Protein AF-A0A850MQM2-F1 (afdb_monomer)

Nearest PDB structures (foldseek):
  8tnm-assembly1_A  TM=3.752E-01  e=5.924E-01  synthetic construct
  3klx-assembly1_A  TM=2.506E-01  e=3.576E+00  Arabidopsis thaliana
  7zrd-assembly1_B  TM=1.793E-01  e=6.272E+00  Escherichia coli

Mean predicted aligned error: 17.22 Å

Radius of gyration: 30.32 Å; Cα contacts (8 Å, |Δi|>4): 436; chains: 1; bounding box: 67×34×82 Å

Solvent-accessible surface area (backbone atoms only — not comparable to full-atom values): 18200 Å² total; per-residue (Å²): 135,92,61,86,44,81,50,82,65,75,99,67,85,76,88,80,79,83,80,80,82,80,90,66,59,61,90,71,49,67,43,59,42,63,53,49,53,68,54,51,51,46,48,42,50,50,45,20,70,75,78,31,81,90,49,62,50,41,51,74,42,40,22,36,33,41,42,46,97,91,55,63,49,77,52,41,56,63,69,39,48,78,72,77,41,81,65,40,53,66,57,50,51,52,51,45,65,77,34,57,87,32,42,62,21,31,25,72,59,46,75,41,80,90,73,36,31,39,31,30,35,35,33,39,33,70,52,83,44,91,44,31,54,31,43,35,41,36,35,35,24,42,58,66,62,91,90,65,95,83,62,102,73,57,69,7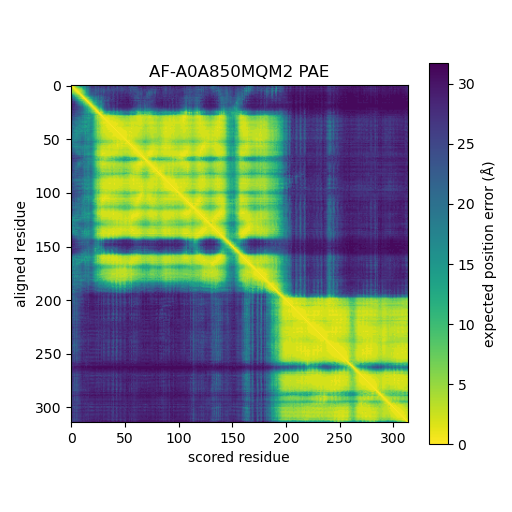1,52,58,84,39,69,37,52,33,50,25,54,78,49,95,44,72,67,54,53,51,50,32,56,75,67,72,45,64,61,65,59,55,50,50,49,58,63,53,57,75,66,44,50,58,41,48,48,27,62,75,30,67,66,51,32,47,53,51,49,50,69,76,30,75,77,46,48,74,68,54,45,51,51,50,50,49,44,30,59,77,59,68,54,55,45,68,56,47,52,50,35,48,52,52,53,29,49,54,50,51,60,45,42,78,75,42,86,86,70,81,73,88,51,73,36,46,55,50,19,36,49,52,53,49,35,52,73,74,70,47,66,68,91,71,63,74,72,81,85,91,64,56,66,71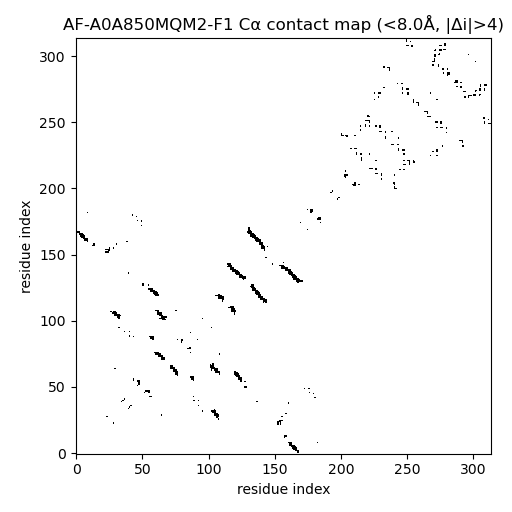,57,20,51,55,40,34,69,56,52,56,68,79,78,113

Secondary structure (DSSP, 8-state):
-----EE----------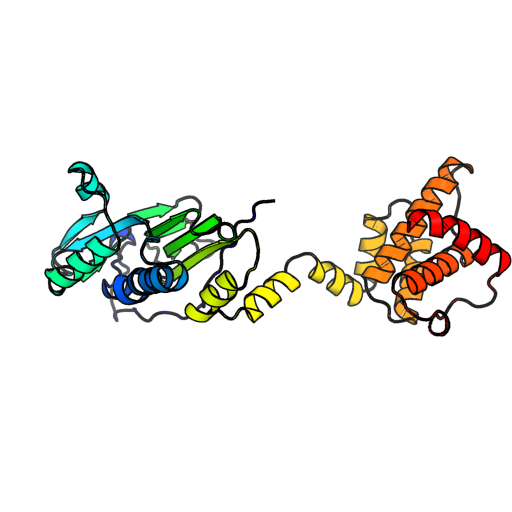-SSS----GGG-EEETHHIIIIIIHHHHHHHHHH-TT---EEEEEEEEEE-SSSEEEEEHHHHHTTTPPPBHHHHHHHHHHTTTTEEEEE--EEETTTTEEEEEEEEEEEEETTEEEEEEEEEEE---TT-SS-S-PPPEEEEEEEEEEESS--HHHHHHHHHTT--HHHHHHHHHHSSSHHHHHHHHH-HHHHHHHHHHH-TTS-HHHHHHHHHHHHHTT--HHHHHHHHHHHHHHHHHHHHHS-S-PPPPHHHHHHHHHHHHHHTT--GGG----SS--HHHHHHHHHHHGGGT-

Structure (mmCIF, N/CA/C/O backbone):
data_AF-A0A850MQM2-F1
#
_entry.id   AF-A0A850MQM2-F1
#
loop_
_atom_site.group_PDB
_atom_site.id
_atom_site.type_symbol
_atom_site.label_atom_id
_atom_site.label_alt_id
_atom_site.label_comp_id
_atom_site.label_asym_id
_atom_site.label_entity_id
_atom_site.label_seq_id
_atom_site.pdbx_PDB_ins_code
_atom_site.Cartn_x
_atom_site.Cartn_y
_atom_site.Cartn_z
_atom_site.occupancy
_atom_site.B_iso_or_equiv
_atom_site.auth_seq_id
_atom_site.auth_comp_id
_atom_site.auth_asym_id
_atom_site.auth_atom_id
_atom_site.pdbx_PDB_model_num
ATOM 1 N N . MET A 1 1 ? 10.735 11.080 -4.028 1.00 32.53 1 MET A N 1
ATOM 2 C CA . MET A 1 1 ? 9.296 11.064 -4.357 1.00 32.53 1 MET A CA 1
ATOM 3 C C . MET A 1 1 ? 8.612 10.258 -3.269 1.00 32.53 1 MET A C 1
ATOM 5 O O . MET A 1 1 ? 8.955 9.092 -3.114 1.00 32.53 1 MET A O 1
ATOM 9 N N . ASP A 1 2 ? 7.757 10.893 -2.470 1.00 26.62 2 ASP A N 1
ATOM 10 C CA . ASP A 1 2 ? 7.028 10.229 -1.385 1.00 26.62 2 ASP A CA 1
ATOM 11 C C . ASP A 1 2 ? 5.814 9.497 -1.964 1.00 26.62 2 ASP A C 1
ATOM 13 O O . ASP A 1 2 ? 4.970 10.108 -2.620 1.00 26.62 2 ASP A O 1
ATOM 17 N N . TYR A 1 3 ? 5.740 8.182 -1.757 1.00 29.61 3 TYR A N 1
ATOM 18 C CA . TYR A 1 3 ? 4.667 7.338 -2.282 1.00 29.61 3 TYR A CA 1
ATOM 19 C C . TYR A 1 3 ? 3.846 6.747 -1.131 1.00 29.61 3 TYR A C 1
ATOM 21 O O . TYR A 1 3 ? 4.390 6.078 -0.254 1.00 29.61 3 TYR A O 1
ATOM 29 N N . ASN A 1 4 ? 2.526 6.962 -1.162 1.00 27.36 4 ASN A N 1
ATOM 30 C CA . ASN A 1 4 ? 1.575 6.292 -0.272 1.00 27.36 4 ASN A CA 1
ATOM 31 C C . ASN A 1 4 ? 1.337 4.858 -0.767 1.00 27.36 4 ASN A C 1
ATOM 33 O O . ASN A 1 4 ? 0.890 4.663 -1.898 1.00 27.36 4 ASN A O 1
ATOM 37 N N . LEU A 1 5 ? 1.615 3.861 0.073 1.00 27.03 5 LEU A N 1
ATOM 38 C CA . LEU A 1 5 ? 1.408 2.443 -0.231 1.00 27.03 5 LEU A CA 1
ATOM 39 C C . LEU A 1 5 ? 0.229 1.932 0.617 1.00 27.03 5 LEU A C 1
ATOM 41 O O . LEU A 1 5 ? 0.367 1.650 1.806 1.00 27.03 5 LEU A O 1
ATOM 45 N N . GLU A 1 6 ? -0.960 1.841 0.013 1.00 31.45 6 GLU A N 1
ATOM 46 C CA . GLU A 1 6 ? -2.122 1.178 0.623 1.00 31.45 6 GLU A CA 1
ATOM 47 C C . GLU A 1 6 ? -2.016 -0.335 0.359 1.00 31.45 6 GLU A C 1
ATOM 49 O O . GLU A 1 6 ? -2.261 -0.812 -0.750 1.00 31.45 6 GLU A O 1
ATOM 54 N N . VAL A 1 7 ? -1.608 -1.103 1.373 1.00 28.94 7 VAL A N 1
ATOM 55 C CA . VAL A 1 7 ? -1.594 -2.571 1.319 1.00 28.94 7 VAL A CA 1
ATOM 56 C C . VAL A 1 7 ? -2.965 -3.076 1.773 1.00 28.94 7 VAL A C 1
ATOM 58 O O . VAL A 1 7 ? -3.359 -2.929 2.925 1.00 28.94 7 VAL A O 1
ATOM 61 N N . THR A 1 8 ? -3.723 -3.660 0.849 1.00 32.47 8 THR A N 1
ATOM 62 C CA . THR A 1 8 ? -4.990 -4.348 1.132 1.00 32.47 8 THR A CA 1
ATOM 63 C C . THR A 1 8 ? -4.712 -5.774 1.600 1.00 32.47 8 THR A C 1
ATOM 65 O O . THR A 1 8 ? -4.074 -6.546 0.880 1.00 32.47 8 THR A O 1
ATOM 68 N N . ALA A 1 9 ? -5.195 -6.136 2.791 1.00 31.75 9 ALA A N 1
ATOM 69 C CA . ALA A 1 9 ? -5.175 -7.512 3.275 1.00 31.75 9 ALA A CA 1
ATOM 70 C C . ALA A 1 9 ? -6.448 -8.258 2.830 1.00 31.75 9 ALA A C 1
ATOM 72 O O . ALA A 1 9 ? -7.553 -7.764 3.024 1.00 31.75 9 ALA A O 1
ATOM 73 N N . SER A 1 10 ? -6.234 -9.427 2.213 1.00 30.81 10 SER A N 1
ATOM 74 C CA . SER A 1 10 ? -7.115 -10.599 2.048 1.00 30.81 10 SER A CA 1
ATOM 75 C C . SER A 1 10 ? -8.644 -10.399 2.104 1.00 30.81 10 SER A C 1
ATOM 77 O O . SER A 1 10 ? -9.219 -10.183 3.168 1.00 30.81 10 SER A O 1
ATOM 79 N N . GLU A 1 11 ? -9.313 -10.665 0.975 1.00 31.97 11 GLU A N 1
ATOM 80 C CA . GLU A 1 11 ? -10.768 -10.858 0.821 1.00 31.97 11 GLU A CA 1
ATOM 81 C C . GLU A 1 11 ? -11.267 -12.153 1.502 1.00 31.97 11 GLU A C 1
ATOM 83 O O . GLU A 1 11 ? -11.824 -13.044 0.864 1.00 31.97 11 GLU A O 1
ATOM 88 N N . ALA A 1 12 ? -11.063 -12.293 2.811 1.00 30.67 12 ALA A N 1
ATOM 89 C CA . ALA A 1 12 ? -11.740 -13.330 3.580 1.00 30.67 12 ALA A CA 1
ATOM 90 C C . ALA A 1 12 ? -12.992 -12.713 4.226 1.00 30.67 12 ALA A C 1
ATOM 92 O O . ALA A 1 12 ? -12.852 -11.804 5.048 1.00 30.67 12 ALA A O 1
ATOM 93 N N . PRO A 1 13 ? -14.213 -13.160 3.879 1.00 31.45 13 PRO A N 1
ATOM 94 C CA . PRO A 1 13 ? -15.409 -12.722 4.579 1.00 31.45 13 PRO A CA 1
ATOM 95 C C . PRO A 1 13 ? -15.320 -13.194 6.032 1.00 31.45 13 PRO A C 1
ATOM 97 O O . PRO A 1 13 ? -15.408 -14.389 6.323 1.00 31.45 13 PRO A O 1
ATOM 100 N N . VAL A 1 14 ? -15.143 -12.252 6.957 1.00 33.22 14 VAL A N 1
ATOM 101 C CA . VAL A 1 14 ? -15.356 -12.515 8.379 1.00 33.22 14 VAL A CA 1
ATOM 102 C C . VAL A 1 14 ? -16.863 -12.685 8.542 1.00 33.22 14 VAL A C 1
ATOM 104 O O . VAL A 1 14 ? -17.632 -11.753 8.311 1.00 33.22 14 VAL A O 1
ATOM 107 N N . LYS A 1 15 ? -17.292 -13.920 8.821 1.00 36.47 15 LYS A N 1
ATOM 108 C CA . LYS A 1 15 ? -18.688 -14.263 9.113 1.00 36.47 15 LYS A CA 1
ATOM 109 C C . LYS A 1 15 ? -19.249 -13.263 10.122 1.00 36.47 15 LYS A C 1
ATOM 111 O O . LYS A 1 15 ? -18.706 -13.186 11.211 1.00 36.47 15 LYS A O 1
ATOM 116 N N . ASN A 1 16 ? -20.325 -12.572 9.749 1.00 34.25 16 ASN A N 1
ATOM 117 C CA . ASN A 1 16 ? -21.402 -12.150 10.643 1.00 34.25 16 ASN A CA 1
ATOM 118 C C . ASN A 1 16 ? -22.611 -11.719 9.800 1.00 34.25 16 ASN A C 1
ATOM 120 O O . ASN A 1 16 ? -22.791 -10.554 9.467 1.00 34.25 16 ASN A O 1
ATOM 124 N N . TYR A 1 17 ? -23.432 -12.703 9.429 1.00 40.66 17 TYR A N 1
ATOM 125 C CA . TYR A 1 17 ? -24.847 -12.491 9.137 1.00 40.66 17 TYR A CA 1
ATOM 126 C C . TYR A 1 17 ? -25.606 -13.196 10.256 1.00 40.66 17 TYR A C 1
ATOM 128 O O . TYR A 1 17 ? -25.655 -14.428 10.288 1.00 40.66 17 TYR A O 1
ATOM 136 N N . VAL A 1 18 ? -26.153 -12.424 11.195 1.00 36.88 18 VAL A N 1
ATOM 137 C CA . VAL A 1 18 ? -27.194 -12.942 12.082 1.00 36.88 18 VAL A CA 1
ATOM 138 C C . VAL A 1 18 ? -28.403 -13.230 11.196 1.00 36.88 18 VAL A C 1
ATOM 140 O O . VAL A 1 18 ? -28.792 -12.425 10.351 1.00 36.88 18 VAL A O 1
ATOM 143 N N . ALA A 1 19 ? -28.902 -14.453 11.306 1.00 33.41 19 ALA A N 1
ATOM 144 C CA . ALA A 1 19 ? -29.963 -14.987 10.479 1.00 33.41 19 ALA A CA 1
ATOM 145 C C . ALA A 1 19 ? -31.269 -14.187 10.635 1.00 33.41 19 ALA A C 1
ATOM 147 O O . ALA A 1 19 ? -31.777 -14.070 11.741 1.00 33.41 19 ALA A O 1
ATOM 148 N N . GLY A 1 20 ? -31.840 -13.753 9.505 1.00 33.94 20 GLY A N 1
ATOM 149 C CA . GLY A 1 20 ? -33.265 -13.438 9.353 1.00 33.94 20 GLY A CA 1
ATOM 150 C C . GLY A 1 20 ? -33.754 -12.103 9.929 1.00 33.94 20 GLY A C 1
ATOM 151 O O . GLY A 1 20 ? -33.892 -11.957 11.134 1.00 33.94 20 GLY A O 1
ATOM 152 N N . GLY A 1 21 ? -34.182 -11.201 9.038 1.00 41.47 21 GLY A N 1
ATOM 153 C CA . GLY A 1 21 ? -35.102 -10.104 9.369 1.00 41.47 21 GLY A CA 1
ATOM 154 C C . GLY A 1 21 ? -34.470 -8.711 9.380 1.00 41.47 21 GLY A C 1
ATOM 155 O O . GLY A 1 21 ? -33.563 -8.450 10.149 1.00 41.47 21 GLY A O 1
ATOM 156 N N . GLU A 1 22 ? -35.012 -7.848 8.515 1.00 35.53 22 GLU A N 1
ATOM 157 C CA . GLU A 1 22 ? -34.822 -6.389 8.402 1.00 35.53 22 GLU A CA 1
ATOM 158 C C . GLU A 1 22 ? -33.397 -5.841 8.173 1.00 35.53 22 GLU A C 1
ATOM 160 O O . GLU A 1 22 ? -32.451 -6.045 8.926 1.00 35.53 22 GLU A O 1
ATOM 165 N N . ILE A 1 23 ? -33.252 -5.069 7.088 1.00 43.34 23 ILE A N 1
ATOM 166 C CA . ILE A 1 23 ? -32.031 -4.316 6.784 1.00 43.34 23 ILE A CA 1
ATOM 167 C C . ILE A 1 23 ? -31.984 -3.105 7.723 1.00 43.34 23 ILE A C 1
ATOM 169 O O . ILE A 1 23 ? -32.706 -2.129 7.510 1.00 43.34 23 ILE A O 1
ATOM 173 N N . LEU A 1 24 ? -31.141 -3.169 8.754 1.00 41.09 24 LEU A N 1
ATOM 174 C CA . LEU A 1 24 ? -30.898 -2.050 9.663 1.00 41.09 24 LEU A CA 1
ATOM 175 C C . LEU A 1 24 ? -30.155 -0.910 8.930 1.00 41.09 24 LEU A C 1
ATOM 177 O O . LEU A 1 24 ? -29.232 -1.194 8.158 1.00 41.09 24 LEU A O 1
ATOM 181 N N . PRO A 1 25 ? -30.522 0.373 9.148 1.00 55.69 25 PRO A N 1
ATOM 182 C CA . PRO A 1 25 ? -29.758 1.514 8.643 1.00 55.69 25 PRO A CA 1
ATOM 183 C C . PRO A 1 25 ? -28.287 1.416 9.062 1.00 55.69 25 PRO A C 1
ATOM 185 O O . PRO A 1 25 ? -27.983 0.921 10.152 1.00 55.69 25 PRO A O 1
ATOM 188 N N . PHE A 1 26 ? -27.364 1.879 8.213 1.00 55.62 26 PHE A N 1
ATOM 189 C CA . PHE A 1 26 ? -25.930 1.713 8.468 1.00 55.62 26 PHE A CA 1
ATOM 190 C C . PHE A 1 26 ? -25.499 2.369 9.788 1.00 55.62 26 PHE A C 1
ATOM 192 O O . PHE A 1 26 ? -24.543 1.926 10.412 1.00 55.62 26 PHE A O 1
ATOM 199 N N . GLU A 1 27 ? -26.231 3.382 10.247 1.00 55.47 27 GLU A N 1
ATOM 200 C CA . GLU A 1 27 ? -26.045 4.085 11.513 1.00 55.47 27 GLU A CA 1
ATOM 201 C C . GLU A 1 27 ? -26.149 3.176 12.751 1.00 55.47 27 GLU A C 1
ATOM 203 O O . GLU A 1 27 ? -25.625 3.537 13.803 1.00 55.47 27 GLU A O 1
ATOM 208 N N . TYR A 1 28 ? -26.761 1.993 12.626 1.00 63.53 28 TYR A N 1
ATOM 209 C CA . TYR A 1 28 ? -26.890 0.997 13.697 1.00 63.53 28 TYR A CA 1
ATOM 210 C C . TYR A 1 28 ? -25.856 -0.130 13.611 1.00 63.53 28 TYR A C 1
ATOM 212 O O . TYR A 1 28 ? -25.923 -1.091 14.375 1.00 63.53 28 TYR A O 1
ATOM 220 N N . VAL A 1 29 ? -24.890 -0.052 12.690 1.00 74.81 29 VAL A N 1
ATOM 221 C CA . VAL A 1 29 ? -23.877 -1.103 12.560 1.00 74.81 29 VAL A CA 1
ATOM 222 C C . VAL A 1 29 ? -22.942 -1.060 13.765 1.00 74.81 29 VAL A C 1
ATOM 224 O O . VAL A 1 29 ? -22.229 -0.079 13.994 1.00 74.81 29 VAL A O 1
ATOM 227 N N . VAL A 1 30 ? -22.918 -2.159 14.516 1.00 81.25 30 VAL A N 1
ATOM 228 C CA . VAL A 1 30 ? -22.002 -2.380 15.634 1.00 81.25 30 VAL A CA 1
ATOM 229 C C . VAL A 1 30 ? -21.074 -3.540 15.291 1.00 81.25 30 VAL A C 1
ATOM 231 O O . VAL A 1 30 ? -21.509 -4.609 14.873 1.00 81.25 30 VAL A O 1
ATOM 234 N N . ALA A 1 31 ? -19.780 -3.306 15.458 1.00 85.38 31 ALA A N 1
ATOM 235 C CA . ALA A 1 31 ? -18.733 -4.304 15.362 1.00 85.38 31 ALA A CA 1
ATOM 236 C C . ALA A 1 31 ? -18.422 -4.877 16.752 1.00 85.38 31 ALA A C 1
ATOM 238 O O . ALA A 1 31 ? -18.399 -4.142 17.741 1.00 85.38 31 ALA A O 1
ATOM 239 N N . GLU A 1 32 ? -18.154 -6.179 16.824 1.00 87.25 32 GLU A N 1
ATOM 240 C CA . GLU A 1 32 ? -17.814 -6.867 18.075 1.00 87.25 32 GLU A CA 1
ATOM 241 C C . GLU A 1 32 ? -16.524 -6.315 18.690 1.00 87.25 32 GLU A C 1
ATOM 243 O O . GLU A 1 32 ? -15.507 -6.179 18.005 1.00 87.25 32 GLU A O 1
ATOM 248 N N . SER A 1 33 ? -16.526 -6.052 20.000 1.00 87.19 33 SER A N 1
ATOM 249 C CA . SER A 1 33 ? -15.370 -5.474 20.706 1.00 87.19 33 SER A CA 1
ATOM 250 C C . SER A 1 33 ? -14.104 -6.336 20.608 1.00 87.19 33 SER A C 1
ATOM 252 O O . SER A 1 33 ? -12.994 -5.805 20.593 1.00 87.19 33 SER A O 1
ATOM 254 N N . GLU A 1 34 ? -14.255 -7.650 20.429 1.00 87.88 34 GLU A N 1
ATOM 255 C CA . GLU A 1 34 ? -13.160 -8.609 20.248 1.00 87.88 34 GLU A CA 1
ATOM 256 C C . GLU A 1 34 ? -12.258 -8.302 19.045 1.00 87.88 34 GLU A C 1
ATOM 258 O O . GLU A 1 34 ? -11.083 -8.675 19.037 1.00 87.88 34 GLU A O 1
ATOM 263 N N . ILE A 1 35 ? -12.781 -7.613 18.026 1.00 87.88 35 ILE A N 1
ATOM 264 C CA . ILE A 1 35 ? -12.000 -7.209 16.851 1.00 87.88 35 ILE A CA 1
ATOM 265 C C . ILE A 1 35 ? -10.903 -6.219 17.265 1.00 87.88 35 ILE A C 1
ATOM 267 O O . ILE A 1 35 ? -9.781 -6.299 16.770 1.00 87.88 35 ILE A O 1
ATOM 271 N N . LEU A 1 36 ? -11.173 -5.331 18.229 1.00 89.94 36 LEU A N 1
ATOM 272 C CA . LEU A 1 36 ? -10.164 -4.402 18.749 1.00 89.94 36 LEU A CA 1
ATOM 273 C C . LEU A 1 36 ? -9.021 -5.156 19.436 1.00 89.94 36 LEU A C 1
ATOM 275 O O . LEU A 1 36 ? -7.857 -4.803 19.247 1.00 89.94 36 LEU A O 1
ATOM 279 N N . GLU A 1 37 ? -9.334 -6.215 20.186 1.00 89.44 37 GLU A N 1
ATOM 280 C CA . GLU A 1 37 ? -8.332 -7.056 20.850 1.00 89.44 37 GLU A CA 1
ATOM 281 C C . GLU A 1 37 ? -7.476 -7.825 19.837 1.00 89.44 37 GLU A C 1
ATOM 283 O O . GLU A 1 37 ? -6.242 -7.778 19.894 1.00 89.44 37 GLU A O 1
ATOM 288 N N . LYS A 1 38 ? -8.130 -8.506 18.889 1.00 88.31 38 LYS A N 1
ATOM 289 C CA . LYS A 1 38 ? -7.477 -9.394 17.915 1.00 88.31 38 LYS A CA 1
ATOM 290 C C . LYS A 1 38 ? -6.649 -8.634 16.882 1.00 88.31 38 LYS A C 1
ATOM 292 O O . LYS A 1 38 ? -5.585 -9.123 16.506 1.00 88.31 38 LYS A O 1
ATOM 297 N N . GLU A 1 39 ? -7.106 -7.454 16.467 1.00 87.69 39 GLU A N 1
ATOM 298 C CA . GLU A 1 39 ? -6.555 -6.752 15.304 1.00 87.69 39 GLU A CA 1
ATOM 299 C C . GLU A 1 39 ? -5.769 -5.493 15.682 1.00 87.69 39 GLU A C 1
ATOM 301 O O . GLU A 1 39 ? -4.657 -5.300 15.196 1.00 87.69 39 GLU A O 1
ATOM 306 N N . ILE A 1 40 ? -6.298 -4.642 16.571 1.00 91.31 40 ILE A N 1
ATOM 307 C CA . ILE A 1 40 ? -5.661 -3.359 16.920 1.00 91.31 40 ILE A CA 1
ATOM 308 C C . ILE A 1 40 ? -4.644 -3.535 18.045 1.00 91.31 40 ILE A C 1
ATOM 310 O O . ILE A 1 40 ? -3.472 -3.185 17.892 1.00 91.31 40 ILE A O 1
ATOM 314 N N . ILE A 1 41 ? -5.076 -4.094 19.177 1.00 92.69 41 ILE A N 1
ATOM 315 C CA . ILE A 1 41 ? -4.247 -4.241 20.378 1.00 92.69 41 ILE A CA 1
ATOM 316 C C . ILE A 1 41 ? -3.084 -5.196 20.096 1.00 92.69 41 ILE A C 1
ATOM 318 O O . ILE A 1 41 ? -1.930 -4.856 20.362 1.00 92.69 41 ILE A O 1
ATOM 322 N N . LYS A 1 42 ? -3.362 -6.350 19.479 1.00 89.81 42 LYS A N 1
ATOM 323 C CA . LYS A 1 42 ? -2.329 -7.315 19.076 1.00 89.81 42 LYS A CA 1
ATOM 324 C C . LYS A 1 42 ? -1.305 -6.713 18.114 1.00 89.81 42 LYS A C 1
ATOM 326 O O . LYS A 1 42 ? -0.108 -6.936 18.272 1.00 89.81 42 LYS A O 1
ATOM 331 N N . PHE A 1 43 ? -1.747 -5.938 17.123 1.00 89.12 43 PHE A N 1
ATOM 332 C CA . PHE A 1 43 ? -0.822 -5.284 16.200 1.00 89.12 43 PHE A CA 1
ATOM 333 C C . PHE A 1 43 ? 0.047 -4.256 16.923 1.00 89.12 43 PHE A C 1
ATOM 335 O O . PHE A 1 43 ? 1.257 -4.213 16.719 1.00 89.12 43 PHE A O 1
ATOM 342 N N . ASN A 1 44 ? -0.546 -3.455 17.806 1.00 92.31 44 ASN A N 1
ATOM 343 C CA . ASN A 1 44 ? 0.194 -2.476 18.589 1.00 92.31 44 ASN A CA 1
ATOM 344 C C . ASN A 1 44 ? 1.275 -3.122 19.473 1.00 92.31 44 ASN A C 1
ATOM 346 O O . ASN A 1 44 ? 2.375 -2.590 19.604 1.00 92.31 44 ASN A O 1
ATOM 350 N N . GLN A 1 45 ? 0.994 -4.302 20.032 1.00 92.00 45 GLN A N 1
ATOM 351 C CA . GLN A 1 45 ? 1.991 -5.090 20.761 1.00 92.00 45 GLN A CA 1
ATOM 352 C C . GLN A 1 45 ? 3.156 -5.505 19.851 1.00 92.00 45 GLN A C 1
ATOM 354 O O . GLN A 1 45 ? 4.307 -5.267 20.209 1.00 92.00 45 GLN A O 1
ATOM 359 N N . LYS A 1 46 ? 2.880 -5.990 18.634 1.00 90.06 46 LYS A N 1
ATOM 360 C CA . LYS A 1 46 ? 3.928 -6.324 17.650 1.00 90.06 46 LYS A CA 1
ATOM 361 C C . LYS A 1 46 ? 4.783 -5.120 17.257 1.00 90.06 46 LYS A C 1
ATOM 363 O O . LYS A 1 46 ? 6.001 -5.231 17.155 1.00 90.06 46 LYS A O 1
ATOM 368 N N . ILE A 1 47 ? 4.176 -3.946 17.086 1.00 90.56 47 ILE A N 1
ATOM 369 C CA . ILE A 1 47 ? 4.912 -2.694 16.845 1.00 90.56 47 ILE A CA 1
ATOM 370 C C . ILE A 1 47 ? 5.882 -2.409 17.997 1.00 90.56 47 ILE A C 1
ATOM 372 O O . ILE A 1 47 ? 7.062 -2.143 17.756 1.00 90.56 47 ILE A O 1
ATOM 376 N N . LYS A 1 48 ? 5.420 -2.529 19.247 1.00 91.50 48 LYS A N 1
ATOM 377 C CA . LYS A 1 48 ? 6.263 -2.350 20.440 1.00 91.50 48 LYS A CA 1
ATOM 378 C C . LYS A 1 48 ? 7.384 -3.388 20.531 1.00 91.50 48 LYS A C 1
ATOM 380 O O . LYS A 1 48 ? 8.469 -3.055 21.002 1.00 91.50 48 LYS A O 1
ATOM 385 N N . GLU A 1 49 ? 7.155 -4.617 20.081 1.00 90.31 49 GLU A N 1
ATOM 386 C CA . GLU A 1 49 ? 8.166 -5.683 20.047 1.00 90.31 49 GLU A CA 1
ATOM 387 C C . GLU A 1 49 ? 9.243 -5.442 18.980 1.00 90.31 49 GLU A C 1
ATOM 389 O O . GLU A 1 49 ? 10.426 -5.664 19.238 1.00 90.31 49 GLU A O 1
ATOM 394 N N . ILE A 1 50 ? 8.856 -4.957 17.796 1.00 88.12 50 ILE A N 1
ATOM 395 C CA . ILE A 1 50 ? 9.769 -4.736 16.664 1.00 88.12 50 ILE A CA 1
ATOM 396 C C . ILE A 1 50 ? 10.575 -3.447 16.839 1.00 88.12 50 ILE A C 1
ATOM 398 O O . ILE A 1 50 ? 11.796 -3.456 16.690 1.00 88.12 50 ILE A O 1
ATOM 402 N N . PHE A 1 51 ? 9.895 -2.336 17.129 1.00 88.88 51 PHE A N 1
ATOM 403 C CA . PHE A 1 51 ? 10.506 -1.004 17.160 1.00 88.88 51 PHE A CA 1
ATOM 404 C C . PHE A 1 51 ? 10.935 -0.591 18.574 1.00 88.88 51 PHE A C 1
ATOM 406 O O . PHE A 1 51 ? 11.797 0.271 18.739 1.00 88.88 51 PHE A O 1
ATOM 413 N N . GLY A 1 52 ? 10.369 -1.218 19.608 1.00 88.81 52 GLY A N 1
ATOM 414 C CA . GLY A 1 52 ? 10.637 -0.941 21.017 1.00 88.81 52 GLY A CA 1
ATOM 415 C C . GLY A 1 52 ? 9.454 -0.287 21.738 1.00 88.81 52 GLY A C 1
ATOM 416 O O . GLY A 1 52 ? 8.613 0.380 21.140 1.00 88.81 52 GLY A O 1
ATOM 417 N N . LYS A 1 53 ? 9.419 -0.424 23.071 1.00 88.50 53 LYS A N 1
ATOM 418 C CA . LYS A 1 53 ? 8.272 -0.041 23.924 1.00 88.50 53 LYS A CA 1
ATOM 419 C C . LYS A 1 53 ? 7.824 1.422 23.822 1.00 88.50 53 LYS A C 1
ATOM 421 O O . LYS A 1 53 ? 6.681 1.717 24.150 1.00 88.50 53 LYS A O 1
ATOM 426 N N . LYS A 1 54 ? 8.713 2.330 23.403 1.00 87.44 54 LYS A N 1
ATOM 427 C CA . LYS A 1 54 ? 8.406 3.762 23.246 1.00 87.44 54 LYS A CA 1
ATOM 428 C C . LYS A 1 54 ? 7.519 4.067 22.032 1.00 87.44 54 LYS A C 1
ATOM 430 O O . LYS A 1 54 ? 6.990 5.168 21.941 1.00 87.44 54 LYS A O 1
ATOM 435 N N . TYR A 1 55 ? 7.393 3.125 21.099 1.00 90.31 55 TYR A N 1
ATOM 436 C CA . TYR A 1 55 ? 6.606 3.286 19.884 1.00 90.31 55 TYR A CA 1
ATOM 437 C C . TYR A 1 55 ? 5.214 2.709 20.100 1.00 90.31 55 TYR A C 1
ATOM 439 O O . TYR A 1 55 ? 5.036 1.495 20.142 1.00 90.31 55 TYR A O 1
ATOM 447 N N . ASP A 1 56 ? 4.240 3.596 20.260 1.00 90.62 56 ASP A N 1
ATOM 448 C CA . ASP A 1 56 ? 2.848 3.247 20.519 1.00 90.62 56 ASP A CA 1
ATOM 449 C C . ASP A 1 56 ? 1.958 3.883 19.455 1.00 90.62 56 ASP A C 1
ATOM 451 O O . ASP A 1 56 ? 2.138 5.054 19.106 1.00 90.62 56 ASP A O 1
ATOM 455 N N . LEU A 1 57 ? 1.003 3.121 18.928 1.00 92.44 57 LEU A N 1
ATOM 456 C CA . LEU A 1 57 ? 0.012 3.678 18.021 1.00 92.44 57 LEU A CA 1
ATOM 457 C C . LEU A 1 57 ? -0.839 4.700 18.769 1.00 92.44 57 LEU A C 1
ATOM 459 O O . LEU A 1 57 ? -1.392 4.440 19.838 1.00 92.44 57 LEU A O 1
ATOM 463 N N . LYS A 1 58 ? -0.988 5.873 18.167 1.00 93.00 58 LYS A N 1
ATOM 464 C CA . LYS A 1 58 ? -1.924 6.883 18.626 1.00 93.00 58 LYS A CA 1
ATOM 465 C C . LYS A 1 58 ? -3.332 6.471 18.217 1.00 93.00 58 LYS A C 1
ATOM 467 O O . LYS A 1 58 ? -3.599 6.243 17.037 1.00 93.00 58 LYS A O 1
ATOM 472 N N . LEU A 1 59 ? -4.235 6.415 19.191 1.00 93.25 59 LEU A N 1
ATOM 473 C CA . LEU A 1 59 ? -5.659 6.214 18.955 1.00 93.25 59 LEU A CA 1
ATOM 474 C C . LEU A 1 59 ? -6.266 7.529 18.446 1.00 93.25 59 LEU A C 1
ATOM 476 O O . LEU A 1 59 ? -6.423 8.486 19.205 1.00 93.25 59 LEU A O 1
ATOM 480 N N . ASN A 1 60 ? -6.569 7.597 17.149 1.00 92.00 60 ASN A N 1
ATOM 481 C CA . ASN A 1 60 ? -7.064 8.823 16.523 1.00 92.00 60 ASN A CA 1
ATOM 482 C C . ASN A 1 60 ? -8.585 8.936 16.611 1.00 92.00 60 ASN A C 1
ATOM 484 O O . ASN A 1 60 ? -9.087 10.028 16.882 1.00 92.00 60 ASN A O 1
ATOM 488 N N . SER A 1 61 ? -9.304 7.837 16.365 1.00 92.81 61 SER A N 1
ATOM 489 C CA . SER A 1 61 ? -10.768 7.843 16.351 1.00 92.81 61 SER A CA 1
ATOM 490 C C . SER A 1 61 ? -11.350 6.483 16.733 1.00 92.81 61 SER A C 1
ATOM 492 O O . SER A 1 61 ? -10.917 5.471 16.174 1.00 92.81 61 SER A O 1
ATOM 494 N N . ILE A 1 62 ? -12.342 6.459 17.625 1.00 93.06 62 ILE A N 1
ATOM 495 C CA . ILE A 1 62 ? -13.122 5.271 17.991 1.00 93.06 62 ILE A CA 1
ATOM 496 C C . ILE A 1 62 ? -14.433 5.678 18.671 1.00 93.06 62 ILE A C 1
ATOM 498 O O . ILE A 1 62 ? -14.475 6.660 19.404 1.00 93.06 62 ILE A O 1
ATOM 502 N N . ARG A 1 63 ? -15.496 4.893 18.488 1.00 91.12 63 ARG A N 1
ATOM 503 C CA . ARG A 1 63 ? -16.740 5.043 19.250 1.00 91.12 63 ARG A CA 1
ATOM 504 C C . ARG A 1 63 ? -17.177 3.703 19.825 1.00 91.12 63 ARG A C 1
ATOM 506 O O . ARG A 1 63 ? -17.582 2.823 19.073 1.00 91.12 63 ARG A O 1
ATOM 513 N N . LEU A 1 64 ? -17.087 3.552 21.141 1.00 89.94 64 LEU A N 1
ATOM 514 C CA . LEU A 1 64 ? -17.490 2.353 21.872 1.00 89.94 64 LEU A CA 1
ATOM 515 C C . LEU A 1 64 ? -18.984 2.382 22.184 1.00 89.94 64 LEU A C 1
ATOM 517 O O . LEU A 1 64 ? -19.524 3.442 22.496 1.00 89.94 64 LEU A O 1
ATOM 521 N N . CYS A 1 65 ? -19.620 1.216 22.161 1.00 87.25 65 CYS A N 1
ATOM 522 C CA . CYS A 1 65 ? -20.984 1.009 22.630 1.00 87.25 65 CYS A CA 1
ATOM 523 C C . CYS A 1 65 ? -20.935 0.349 24.016 1.00 87.25 65 CYS A C 1
ATOM 525 O O . CYS A 1 65 ? -20.390 -0.748 24.171 1.00 87.25 65 CYS A O 1
ATOM 527 N N . VAL A 1 66 ? -21.481 1.033 25.024 1.00 85.44 66 VAL A N 1
ATOM 528 C CA . VAL A 1 66 ? -21.466 0.611 26.430 1.00 85.44 66 VAL A CA 1
ATOM 529 C C . VAL A 1 66 ? -22.895 0.381 26.912 1.00 85.44 66 VAL A C 1
ATOM 531 O O . VAL A 1 66 ? -23.717 1.295 26.888 1.00 85.44 66 VAL A O 1
ATOM 534 N N . GLY A 1 67 ? -23.187 -0.834 27.359 1.00 82.69 67 GLY A N 1
ATOM 535 C CA . GLY A 1 67 ? -24.507 -1.289 27.772 1.00 82.69 67 GLY A CA 1
ATOM 536 C C . GLY A 1 67 ? -24.805 -2.671 27.199 1.00 82.69 67 GLY A C 1
ATOM 537 O O . GLY A 1 67 ? -23.981 -3.578 27.277 1.00 82.69 67 GLY A O 1
ATOM 538 N N . THR A 1 68 ? -25.991 -2.804 26.625 1.00 74.56 68 THR A N 1
ATOM 539 C CA . THR A 1 68 ? -26.505 -4.011 25.968 1.00 74.56 68 THR A CA 1
ATOM 540 C C . THR A 1 68 ? -26.858 -3.690 24.519 1.00 74.56 68 THR A C 1
ATOM 542 O O . THR A 1 68 ? -27.010 -2.524 24.167 1.00 74.56 68 THR A O 1
ATOM 545 N N . ASP A 1 69 ? -27.006 -4.710 23.686 1.00 69.50 69 ASP A N 1
ATOM 546 C CA . ASP A 1 69 ? -27.496 -4.586 22.310 1.00 69.50 69 ASP A CA 1
ATOM 547 C C . ASP A 1 69 ? -28.832 -3.826 22.207 1.00 69.50 69 ASP A C 1
ATOM 549 O O . ASP A 1 69 ? -29.012 -3.023 21.294 1.00 69.50 69 ASP A O 1
ATOM 553 N N . GLU A 1 70 ? -29.730 -4.015 23.174 1.00 71.06 70 GLU A N 1
ATOM 554 C CA . GLU A 1 70 ? -31.034 -3.341 23.225 1.00 71.06 70 GLU A CA 1
ATOM 555 C C . GLU A 1 70 ? -30.979 -1.929 23.832 1.00 71.06 70 GLU A C 1
ATOM 557 O O . GLU A 1 70 ? -31.771 -1.061 23.470 1.00 71.06 70 GLU A O 1
ATOM 562 N N . ASN A 1 71 ? -30.057 -1.684 24.769 1.00 75.81 71 ASN A N 1
ATOM 563 C CA . ASN A 1 71 ? -29.927 -0.417 25.491 1.00 75.81 71 ASN A CA 1
ATOM 564 C C . ASN A 1 71 ? -28.454 -0.079 25.726 1.00 75.81 71 ASN A C 1
ATOM 566 O O . ASN A 1 71 ? -27.821 -0.630 26.635 1.00 75.81 71 ASN A O 1
ATOM 570 N N . TYR A 1 72 ? -27.920 0.864 24.949 1.00 81.06 72 TYR A N 1
ATOM 571 C CA . TYR A 1 72 ? -26.540 1.317 25.084 1.00 81.06 72 TYR A CA 1
ATOM 572 C C . TYR A 1 72 ? -26.372 2.819 24.917 1.00 81.06 72 TYR A C 1
ATOM 574 O O . TYR A 1 72 ? -27.171 3.510 24.286 1.00 81.06 72 TYR A O 1
ATOM 582 N N . VAL A 1 73 ? -25.265 3.306 25.467 1.00 82.38 73 VAL A N 1
ATOM 583 C CA . VAL A 1 73 ? -24.731 4.640 25.209 1.00 82.38 73 VAL A CA 1
ATOM 584 C C . VAL A 1 73 ? -23.440 4.526 24.416 1.00 82.38 73 VAL A C 1
ATOM 586 O O . VAL A 1 73 ? -22.747 3.507 24.465 1.00 82.38 73 VAL A O 1
ATOM 589 N N . THR A 1 74 ? -23.097 5.580 23.685 1.00 84.69 74 THR A N 1
ATOM 590 C CA . THR A 1 74 ? -21.822 5.645 22.975 1.00 84.69 74 THR A CA 1
ATOM 591 C C . THR A 1 74 ? -20.837 6.530 23.714 1.00 84.69 74 THR A C 1
ATOM 593 O O . THR A 1 74 ? -21.188 7.645 24.094 1.00 84.69 74 THR A O 1
ATOM 596 N N . ILE A 1 75 ? -19.601 6.059 23.853 1.00 85.25 75 ILE A N 1
ATOM 597 C CA . ILE A 1 75 ? -18.471 6.851 24.345 1.00 85.25 75 ILE A CA 1
ATOM 598 C C . ILE A 1 75 ? -17.445 6.913 23.222 1.00 85.25 75 ILE A C 1
ATOM 600 O O . ILE A 1 75 ? -17.057 5.874 22.683 1.00 85.25 75 ILE A O 1
ATOM 604 N N . ASP A 1 76 ? -17.010 8.110 22.850 1.00 87.94 76 ASP A N 1
ATOM 605 C CA . ASP A 1 76 ? -15.974 8.289 21.840 1.00 87.94 76 ASP A CA 1
ATOM 606 C C . ASP A 1 76 ? -14.749 9.034 22.369 1.00 87.94 76 ASP A C 1
ATOM 608 O O . ASP A 1 76 ? -14.682 9.492 23.514 1.00 87.94 76 ASP A O 1
ATOM 612 N N . GLU A 1 77 ? -13.716 9.096 21.532 1.00 85.62 77 GLU A N 1
ATOM 613 C CA . GLU A 1 77 ? -12.444 9.687 21.921 1.00 85.62 77 GLU A CA 1
ATOM 614 C C . GLU A 1 77 ? -12.533 11.201 22.182 1.00 85.62 77 GLU A C 1
ATOM 616 O O . GLU A 1 77 ? -11.634 11.756 22.815 1.00 85.62 77 GLU A O 1
ATOM 621 N N . SER A 1 78 ? -13.580 11.879 21.692 1.00 82.75 78 SER A N 1
ATOM 622 C CA . SER A 1 78 ? -13.794 13.304 21.947 1.00 82.75 78 SER A CA 1
ATOM 623 C C . SER A 1 78 ? -14.258 13.550 23.378 1.00 82.75 78 SER A C 1
ATOM 625 O O . SER A 1 78 ? -13.774 14.494 23.995 1.00 82.75 78 SER A O 1
ATOM 627 N N . ASN A 1 79 ? -15.090 12.667 23.944 1.00 79.19 79 ASN A N 1
ATOM 628 C CA . ASN A 1 79 ? -15.552 12.794 25.332 1.00 79.19 79 ASN A CA 1
ATOM 629 C C . ASN A 1 79 ? -14.393 12.788 26.343 1.00 79.19 79 ASN A C 1
ATOM 631 O O . ASN A 1 79 ? -14.455 13.451 27.371 1.00 79.19 79 ASN A O 1
ATOM 635 N N . LEU A 1 80 ? -13.318 12.052 26.047 1.00 80.50 80 LEU A N 1
ATOM 636 C CA . LEU A 1 80 ? -12.113 12.020 26.882 1.00 80.50 80 LEU A CA 1
ATOM 637 C C . LEU A 1 80 ? -11.264 13.288 26.714 1.00 80.50 80 LEU A C 1
ATOM 639 O O . LEU A 1 80 ? -10.729 13.811 27.689 1.00 80.50 80 LEU A O 1
ATOM 643 N N . LYS A 1 81 ? -11.172 13.812 25.488 1.00 78.81 81 LYS A N 1
ATOM 644 C CA . LYS A 1 81 ? -10.434 15.052 25.201 1.00 78.81 81 LYS A CA 1
ATOM 645 C C . LYS A 1 81 ? -11.083 16.276 25.845 1.00 78.81 81 LYS A C 1
ATOM 647 O O . LYS A 1 81 ? -10.364 17.191 26.220 1.00 78.81 81 LYS A O 1
ATOM 652 N N . GLU A 1 82 ? -12.408 16.285 25.995 1.00 81.44 82 GLU A N 1
ATOM 653 C CA . GLU A 1 82 ? -13.155 17.347 26.691 1.00 81.44 82 GLU A CA 1
ATOM 654 C C . GLU A 1 82 ? -12.780 17.483 28.175 1.00 81.44 82 GLU A C 1
ATOM 656 O O . GLU A 1 82 ? -12.988 18.541 28.763 1.00 81.44 82 GLU A O 1
ATOM 661 N N . VAL A 1 83 ? -12.198 16.437 28.769 1.00 82.62 83 VAL A N 1
ATOM 662 C CA . VAL A 1 83 ? -11.712 16.417 30.157 1.00 82.62 83 VAL A CA 1
ATOM 663 C C . VAL A 1 83 ? -10.184 16.294 30.238 1.00 82.62 83 VAL A C 1
ATOM 665 O O . VAL A 1 83 ? -9.653 15.780 31.219 1.00 82.62 83 VAL A O 1
ATOM 668 N N . ASP A 1 84 ? -9.476 16.739 29.193 1.00 85.25 84 ASP A N 1
ATOM 669 C CA . ASP A 1 84 ? -8.009 16.745 29.080 1.00 85.25 84 ASP A CA 1
ATOM 670 C C . ASP A 1 84 ? -7.333 15.360 29.189 1.00 85.25 84 ASP A C 1
ATOM 672 O O . 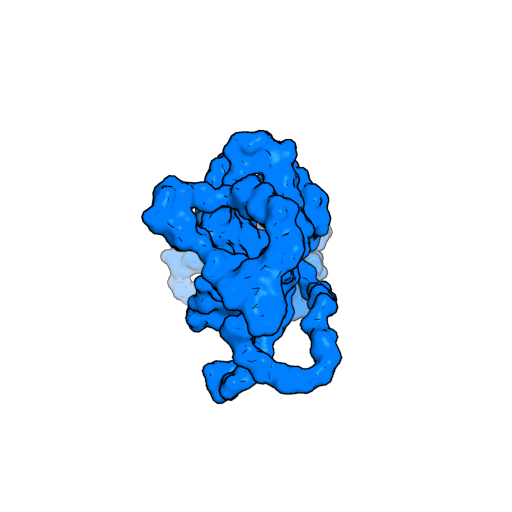ASP A 1 84 ? -6.134 15.246 29.458 1.00 85.25 84 ASP A O 1
ATOM 676 N N . ILE A 1 85 ? -8.071 14.278 28.918 1.00 82.44 85 ILE A N 1
ATOM 677 C CA . ILE A 1 85 ? -7.522 12.920 28.859 1.00 82.44 85 ILE A CA 1
ATOM 678 C C . ILE A 1 85 ? -7.168 12.581 27.411 1.00 82.44 85 ILE A C 1
ATOM 680 O O . ILE A 1 85 ? -8.018 12.582 26.520 1.00 82.44 85 ILE A O 1
ATOM 684 N N . ILE A 1 86 ? -5.901 12.229 27.170 1.00 85.44 86 ILE A N 1
ATOM 685 C CA . ILE A 1 86 ? -5.430 11.779 25.856 1.00 85.44 86 ILE A CA 1
ATOM 686 C C . ILE A 1 86 ? -5.713 10.274 25.705 1.00 85.44 86 ILE A C 1
ATOM 688 O O . ILE A 1 86 ? -5.124 9.470 26.431 1.00 85.44 86 ILE A O 1
ATOM 692 N N . PRO A 1 87 ? -6.563 9.859 24.748 1.00 85.75 87 PRO A N 1
ATOM 693 C CA . PRO A 1 87 ? -6.861 8.450 24.518 1.00 85.75 87 PRO A CA 1
ATOM 694 C C . PRO A 1 87 ? -5.626 7.694 24.015 1.00 85.75 87 PRO A C 1
ATOM 696 O O . PRO A 1 87 ? -4.926 8.151 23.109 1.00 85.75 87 PRO A O 1
ATOM 699 N N . THR A 1 88 ? -5.378 6.510 24.572 1.00 91.56 88 THR A N 1
ATOM 700 C CA . THR A 1 88 ? -4.278 5.620 24.170 1.00 91.56 88 THR A CA 1
ATOM 701 C C . THR A 1 88 ? -4.803 4.216 23.893 1.00 91.56 88 THR A C 1
ATOM 703 O O . THR A 1 88 ? -5.851 3.825 24.407 1.00 91.56 88 THR A O 1
ATOM 706 N N . ILE A 1 89 ? -4.069 3.429 23.100 1.00 93.12 89 ILE A N 1
ATOM 707 C CA . ILE A 1 89 ? -4.422 2.022 22.850 1.00 93.12 89 ILE A CA 1
ATOM 708 C C . ILE A 1 89 ? -4.332 1.198 24.137 1.00 93.12 89 ILE A C 1
ATOM 710 O O . ILE A 1 89 ? -5.176 0.337 24.369 1.00 93.12 89 ILE A O 1
ATOM 714 N N . GLN A 1 90 ? -3.351 1.494 24.994 1.00 91.31 90 GLN A N 1
ATOM 715 C CA . GLN A 1 90 ? -3.223 0.856 26.302 1.00 91.31 90 GLN A CA 1
ATOM 716 C C . GLN A 1 90 ? -4.435 1.156 27.196 1.00 91.31 90 GLN A C 1
ATOM 718 O O . GLN A 1 90 ? -5.044 0.234 27.729 1.00 91.31 90 GLN A O 1
ATOM 723 N N . GLY A 1 91 ? -4.835 2.428 27.299 1.00 91.25 91 GLY A N 1
ATOM 724 C CA . GLY A 1 91 ? -6.016 2.816 28.072 1.00 91.25 91 GLY A CA 1
ATOM 725 C C . GLY A 1 91 ? -7.305 2.205 27.517 1.00 91.25 91 GLY A C 1
ATOM 726 O O . GLY A 1 91 ? -8.157 1.767 28.283 1.00 91.25 91 GLY A O 1
ATOM 727 N N . LEU A 1 92 ? -7.427 2.098 26.189 1.00 92.44 92 LEU A N 1
ATOM 728 C CA . LEU A 1 92 ? -8.537 1.395 25.543 1.00 92.44 92 LEU A CA 1
ATOM 729 C C . LEU A 1 92 ? -8.570 -0.092 25.930 1.00 92.44 92 LEU A C 1
ATOM 731 O O . LEU A 1 92 ? -9.630 -0.605 26.285 1.00 92.44 92 LEU A O 1
ATOM 735 N N . GLN A 1 93 ? -7.422 -0.774 25.884 1.00 93.31 93 GLN A N 1
ATOM 736 C CA . GLN A 1 93 ? -7.305 -2.175 26.287 1.00 93.31 93 GLN A CA 1
ATOM 737 C C . GLN A 1 93 ? -7.730 -2.370 27.747 1.00 93.31 93 GLN A C 1
ATOM 739 O O . GLN A 1 93 ? -8.556 -3.233 28.037 1.00 93.31 93 GLN A O 1
ATOM 744 N N . GLU A 1 94 ? -7.193 -1.560 28.659 1.00 92.44 94 GLU A N 1
ATOM 745 C CA . GLU A 1 94 ? -7.512 -1.626 30.089 1.00 92.44 94 GLU A CA 1
ATOM 746 C C . GLU A 1 94 ? -8.998 -1.357 30.348 1.00 92.44 94 GLU A C 1
ATOM 748 O O . GLU A 1 94 ? -9.635 -2.078 31.116 1.00 92.44 94 GLU A O 1
ATOM 753 N N . PHE A 1 95 ? -9.579 -0.376 29.652 1.00 90.50 95 PHE A N 1
ATOM 754 C CA . PHE A 1 95 ? -10.995 -0.048 29.765 1.00 90.50 95 PHE A CA 1
ATOM 755 C C . PHE A 1 95 ? -11.901 -1.198 29.308 1.00 90.50 95 PHE A C 1
ATOM 757 O O . PHE A 1 95 ? -12.841 -1.549 30.026 1.00 90.50 95 PHE A O 1
ATOM 764 N N . ILE A 1 96 ? -11.618 -1.812 28.153 1.00 90.81 96 ILE A N 1
ATOM 765 C CA . ILE A 1 96 ? -12.383 -2.962 27.643 1.00 90.81 96 ILE A CA 1
ATOM 766 C C . ILE A 1 96 ? -12.262 -4.148 28.603 1.00 90.81 96 ILE A C 1
ATOM 768 O O . ILE A 1 96 ? -13.267 -4.769 28.938 1.00 90.81 96 ILE A O 1
ATOM 772 N N . GLN A 1 97 ? -11.057 -4.435 29.103 1.00 91.44 97 GLN A N 1
ATOM 773 C CA . GLN A 1 97 ? -10.830 -5.545 30.031 1.00 91.44 97 GLN A CA 1
ATOM 774 C C . GLN A 1 97 ? -11.562 -5.348 31.363 1.00 91.44 97 GLN A C 1
ATOM 776 O O . GLN A 1 97 ? -12.217 -6.275 31.844 1.00 91.44 97 GLN A O 1
ATOM 781 N N . ALA A 1 98 ? -11.505 -4.141 31.934 1.00 91.06 98 ALA A N 1
ATOM 782 C CA . ALA A 1 98 ? -12.210 -3.807 33.169 1.00 91.06 98 ALA A CA 1
ATOM 783 C C . ALA A 1 98 ? -13.740 -3.852 33.005 1.00 91.06 98 ALA A C 1
ATOM 785 O O . ALA A 1 98 ? -14.453 -4.167 33.957 1.00 91.06 98 ALA A O 1
ATOM 786 N N . ASN A 1 99 ? -14.246 -3.588 31.796 1.00 88.62 99 ASN A N 1
ATOM 787 C CA . ASN A 1 99 ? -15.674 -3.459 31.504 1.00 88.62 99 ASN A CA 1
ATOM 788 C C . ASN A 1 99 ? -16.177 -4.489 30.481 1.00 88.62 99 ASN A C 1
ATOM 790 O O . ASN A 1 99 ? -17.130 -4.220 29.751 1.00 88.62 99 ASN A O 1
ATOM 794 N N . LYS A 1 100 ? -15.580 -5.688 30.436 1.00 84.62 100 LYS A N 1
ATOM 795 C CA . LYS A 1 100 ? -15.844 -6.705 29.398 1.00 84.62 100 LYS A CA 1
ATOM 796 C C . LYS A 1 100 ? -17.320 -7.100 29.251 1.00 84.62 100 LYS A C 1
ATOM 798 O O . LYS A 1 100 ? -17.746 -7.489 28.173 1.00 84.62 100 LYS A O 1
ATOM 803 N N . LYS A 1 101 ? -18.101 -7.006 30.332 1.00 84.12 101 LYS A N 1
ATOM 804 C CA . LYS A 1 101 ? -19.547 -7.298 30.326 1.00 84.12 101 LYS A CA 1
ATOM 805 C C . LYS A 1 101 ? -20.410 -6.150 29.795 1.00 84.12 101 LYS A C 1
ATOM 807 O O . LYS A 1 101 ? -21.553 -6.394 29.440 1.00 84.12 101 LYS A O 1
ATOM 812 N N . SER A 1 102 ? -19.880 -4.930 29.783 1.00 85.94 102 SER A N 1
ATOM 813 C CA . SER A 1 102 ? -20.617 -3.715 29.429 1.00 85.94 102 SER A CA 1
ATOM 814 C C . SER A 1 102 ? -20.209 -3.173 28.061 1.00 85.94 102 SER A C 1
ATOM 816 O O . SER A 1 102 ? -21.019 -2.551 27.391 1.00 85.94 102 SER A O 1
ATOM 818 N N . VAL A 1 103 ? -18.965 -3.378 27.622 1.00 88.12 103 VAL A N 1
ATOM 819 C CA . VAL A 1 103 ? -18.511 -2.952 26.288 1.00 88.12 103 VAL A CA 1
ATOM 820 C C . VAL A 1 103 ? -18.768 -4.076 25.287 1.00 88.12 103 VAL A C 1
ATOM 822 O O . VAL A 1 103 ? -17.908 -4.929 25.056 1.00 88.12 103 VAL A O 1
ATOM 825 N N . PHE A 1 104 ? -19.960 -4.087 24.692 1.00 84.25 104 PHE A N 1
ATOM 826 C CA . PHE A 1 104 ? -20.342 -5.143 23.749 1.00 84.25 104 PHE A CA 1
ATOM 827 C C . PHE A 1 104 ? -19.809 -4.901 22.328 1.00 84.25 104 PHE A C 1
ATOM 829 O O . PHE A 1 104 ? -19.657 -5.847 21.557 1.00 84.25 104 PHE A O 1
ATOM 836 N N . GLY A 1 105 ? -19.466 -3.659 21.975 1.00 88.06 105 GLY A N 1
ATOM 837 C CA . GLY A 1 105 ? -18.979 -3.365 20.633 1.00 88.06 105 GLY A CA 1
ATOM 838 C C . GLY A 1 105 ? -18.490 -1.943 20.411 1.00 88.06 105 GLY A C 1
ATOM 839 O O . GLY A 1 105 ? -18.312 -1.157 21.342 1.00 88.06 105 GLY A O 1
ATOM 840 N N . PHE A 1 106 ? -18.257 -1.622 19.145 1.00 90.31 106 PHE A N 1
ATOM 841 C CA . PHE A 1 106 ? -17.905 -0.291 18.669 1.00 90.31 106 PHE A CA 1
ATOM 842 C C . PHE A 1 106 ? -18.616 -0.002 17.348 1.00 90.31 106 PHE A C 1
ATOM 844 O O . PHE A 1 106 ? -18.914 -0.907 16.574 1.00 90.31 106 PHE A O 1
ATOM 851 N N . THR A 1 107 ? -18.915 1.262 17.084 1.00 88.06 107 THR A N 1
ATOM 852 C CA . THR A 1 107 ? -19.724 1.679 15.935 1.00 88.06 107 THR A CA 1
ATOM 853 C C . THR A 1 107 ? -19.016 2.757 15.117 1.00 88.06 107 THR A C 1
ATOM 855 O O . THR A 1 107 ? -17.870 3.135 15.377 1.00 88.06 107 THR A O 1
ATOM 858 N N . ILE A 1 108 ? -19.693 3.229 14.078 1.00 85.94 108 ILE A N 1
ATOM 859 C CA . ILE A 1 108 ? -19.183 4.185 13.110 1.00 85.94 108 ILE A CA 1
ATOM 860 C C . ILE A 1 108 ? -18.833 5.485 13.823 1.00 85.94 108 ILE A C 1
ATOM 862 O O . ILE A 1 108 ? -19.664 6.145 14.455 1.00 85.94 108 ILE A O 1
ATOM 866 N N . ARG A 1 109 ? -17.574 5.883 13.666 1.00 88.00 109 ARG A N 1
ATOM 867 C CA . ARG A 1 109 ? -17.047 7.126 14.210 1.00 88.00 109 ARG A CA 1
ATOM 868 C C . ARG A 1 109 ? -17.111 8.268 13.204 1.00 88.00 109 ARG A C 1
ATOM 870 O O . ARG A 1 109 ? -17.366 9.410 13.595 1.00 88.00 109 ARG A O 1
ATOM 877 N N . ARG A 1 110 ? -16.860 7.980 11.922 1.00 87.31 110 ARG A N 1
ATOM 878 C CA . ARG A 1 110 ? -16.846 8.973 10.837 1.00 87.31 110 ARG A CA 1
ATOM 879 C C . ARG A 1 110 ? -17.272 8.351 9.511 1.00 87.31 110 ARG A C 1
ATOM 881 O O . ARG A 1 110 ? -16.823 7.262 9.171 1.00 87.31 110 ARG A O 1
ATOM 888 N N . TYR A 1 111 ? -18.044 9.096 8.727 1.00 81.06 111 TYR A N 1
ATOM 889 C CA . TYR A 1 111 ? -18.298 8.792 7.321 1.00 81.06 111 TYR A CA 1
ATOM 890 C C . TYR A 1 111 ? -17.363 9.610 6.418 1.00 81.06 111 TYR A C 1
ATOM 892 O O . TYR A 1 111 ? -17.331 10.838 6.498 1.00 81.06 111 TYR A O 1
ATOM 900 N N . ASP A 1 112 ? -16.581 8.934 5.576 1.00 76.62 112 ASP A N 1
ATOM 901 C CA . ASP A 1 112 ? -15.804 9.551 4.499 1.00 76.62 112 ASP A CA 1
ATOM 902 C C . ASP A 1 11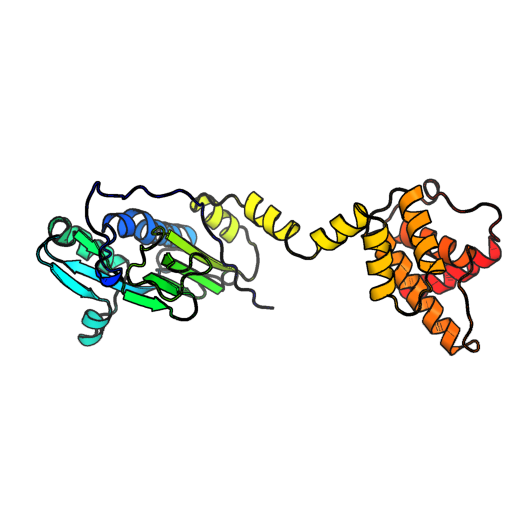2 ? -16.663 9.607 3.232 1.00 76.62 112 ASP A C 1
ATOM 904 O O . ASP A 1 112 ? -16.766 8.635 2.479 1.00 76.62 112 ASP A O 1
ATOM 908 N N . THR A 1 113 ? -17.267 10.771 2.999 1.00 67.94 113 THR A N 1
ATOM 909 C CA . THR A 1 113 ? -18.174 11.030 1.873 1.00 67.94 113 THR A CA 1
ATOM 910 C C . THR A 1 113 ? -17.497 10.916 0.511 1.00 67.94 113 THR A C 1
ATOM 912 O O . THR A 1 113 ? -18.167 10.607 -0.470 1.00 67.94 113 THR A O 1
ATOM 915 N N . LYS A 1 114 ? -16.178 11.142 0.421 1.00 68.19 114 LYS A N 1
ATOM 916 C CA . LYS A 1 114 ? -15.454 11.104 -0.859 1.00 68.19 114 LYS A CA 1
ATOM 917 C C . LYS A 1 114 ? -15.267 9.679 -1.354 1.00 68.19 114 LYS A C 1
ATOM 919 O O . LYS A 1 114 ? -15.342 9.432 -2.553 1.00 68.19 114 LYS A O 1
ATOM 924 N N . LYS A 1 115 ? -14.990 8.761 -0.428 1.00 69.62 115 LYS A N 1
ATOM 925 C CA . LYS A 1 115 ? -14.737 7.346 -0.729 1.00 69.62 115 LYS A CA 1
ATOM 926 C C . LYS A 1 115 ? -15.937 6.442 -0.430 1.00 69.62 115 LYS A C 1
ATOM 928 O O . LYS A 1 115 ? -15.885 5.261 -0.745 1.00 69.62 115 LYS A O 1
ATOM 933 N N . GLY A 1 116 ? -16.997 6.974 0.180 1.00 70.62 116 GLY A N 1
ATOM 934 C CA . GLY A 1 116 ? -18.142 6.184 0.626 1.00 70.62 116 GLY A CA 1
ATOM 935 C C . GLY A 1 116 ? -17.768 5.185 1.724 1.00 70.62 116 GLY A C 1
ATOM 936 O O . GLY A 1 116 ? -18.271 4.067 1.720 1.00 70.62 116 GLY A O 1
ATOM 937 N N . ASN A 1 117 ? -16.858 5.548 2.635 1.00 79.06 117 ASN A N 1
ATOM 938 C CA . ASN A 1 117 ? -16.347 4.631 3.659 1.00 79.06 117 ASN A CA 1
ATOM 939 C C . ASN A 1 117 ? -16.874 4.981 5.051 1.00 79.06 117 ASN A C 1
ATOM 941 O O . ASN A 1 117 ? -16.775 6.123 5.500 1.00 79.06 117 ASN A O 1
ATOM 945 N N . LEU A 1 118 ? -17.368 3.974 5.763 1.00 82.75 118 LEU A N 1
ATOM 946 C CA . LEU A 1 118 ? -17.728 4.046 7.174 1.00 82.75 118 LEU A CA 1
ATOM 947 C C . LEU A 1 118 ? -16.510 3.661 8.006 1.00 82.75 118 LEU A C 1
ATOM 949 O O . LEU A 1 118 ? -16.048 2.525 7.947 1.00 82.75 118 LEU A O 1
ATOM 953 N N . ILE A 1 119 ? -15.970 4.613 8.760 1.00 88.31 119 ILE A N 1
ATOM 954 C CA . ILE A 1 119 ? -14.763 4.435 9.567 1.00 88.31 119 ILE A CA 1
ATOM 955 C C . ILE A 1 119 ? -15.183 4.184 11.011 1.00 88.31 119 ILE A C 1
ATOM 957 O O . ILE A 1 119 ? -15.826 5.032 11.632 1.00 88.31 119 ILE A O 1
ATOM 961 N N . PHE A 1 120 ? -14.785 3.031 11.541 1.00 91.50 120 PHE A N 1
ATOM 962 C CA . PHE A 1 120 ? -15.093 2.591 12.900 1.00 91.50 120 PHE A CA 1
ATOM 963 C C . PHE A 1 120 ? -13.940 2.885 13.863 1.00 91.50 120 PHE A C 1
ATOM 965 O O . PHE A 1 120 ? -14.155 3.372 14.970 1.00 91.50 120 PHE A O 1
ATOM 972 N N . CYS A 1 121 ? -12.706 2.615 13.431 1.00 93.56 121 CYS A N 1
ATOM 973 C CA . CYS A 1 121 ? -11.503 2.854 14.222 1.00 93.56 121 CYS A CA 1
ATOM 974 C C . CYS A 1 121 ? -10.359 3.341 13.325 1.00 93.56 121 CYS A C 1
ATOM 976 O O . CYS A 1 121 ? -10.195 2.855 12.205 1.00 93.56 121 CYS A O 1
ATOM 978 N N . GLU A 1 122 ? -9.562 4.291 13.816 1.00 94.69 122 GLU A N 1
ATOM 979 C CA . GLU A 1 122 ? -8.353 4.785 13.151 1.00 94.69 122 GLU A CA 1
ATOM 980 C C . GLU A 1 122 ? -7.237 4.949 14.184 1.00 94.69 122 GLU A C 1
ATOM 982 O O . GLU A 1 122 ? -7.411 5.619 15.206 1.00 94.69 122 GLU A O 1
ATOM 987 N N . CYS A 1 123 ? -6.090 4.338 13.899 1.00 94.62 123 CYS A N 1
ATOM 988 C CA . CYS A 1 123 ? -4.876 4.416 14.701 1.00 94.62 123 CYS A CA 1
ATOM 989 C C . CYS A 1 123 ? -3.687 4.775 13.805 1.00 94.62 123 CYS A C 1
ATOM 991 O O . CYS A 1 123 ? -3.641 4.367 12.642 1.00 94.62 123 CYS A O 1
ATOM 993 N N . GLU A 1 124 ? -2.716 5.518 14.329 1.00 95.00 124 GLU A N 1
ATOM 994 C CA . GLU A 1 124 ? -1.567 5.991 13.551 1.00 95.00 124 GLU A CA 1
ATOM 995 C C . GLU A 1 124 ? -0.292 6.089 14.386 1.00 95.00 124 GLU A C 1
ATOM 997 O O . GLU A 1 12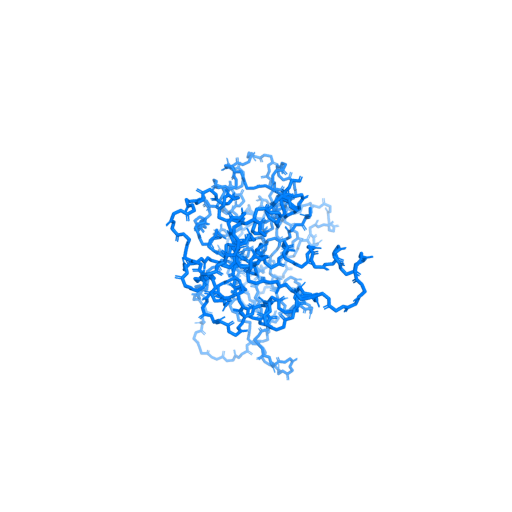4 ? -0.316 6.479 15.549 1.00 95.00 124 GLU A O 1
ATOM 1002 N N . LEU A 1 125 ? 0.841 5.785 13.765 1.00 94.31 125 LEU A N 1
ATOM 1003 C CA . LEU A 1 125 ? 2.175 6.013 14.292 1.00 94.31 125 LEU A CA 1
ATOM 1004 C C . LEU A 1 125 ? 3.008 6.698 13.211 1.00 94.31 125 LEU A C 1
ATOM 1006 O O . LEU A 1 125 ? 3.235 6.134 12.140 1.00 94.31 125 LEU A O 1
ATOM 1010 N N . ASN A 1 126 ? 3.463 7.911 13.506 1.00 92.56 126 ASN A N 1
ATOM 1011 C CA . ASN A 1 126 ? 4.252 8.719 12.583 1.00 92.56 126 ASN A CA 1
ATOM 1012 C C . ASN A 1 126 ? 5.739 8.585 12.881 1.00 92.56 126 ASN A C 1
ATOM 1014 O O . ASN A 1 126 ? 6.146 8.605 14.041 1.00 92.56 126 ASN A O 1
ATOM 1018 N N . HIS A 1 127 ? 6.523 8.463 11.814 1.00 89.38 127 HIS A N 1
ATOM 1019 C CA . HIS A 1 127 ? 7.979 8.367 11.824 1.00 89.38 127 HIS A CA 1
ATOM 1020 C C . HIS A 1 127 ? 8.544 7.421 12.901 1.00 89.38 127 HIS A C 1
ATOM 1022 O O . HIS A 1 127 ? 9.407 7.842 13.677 1.00 89.38 127 HIS A O 1
ATOM 1028 N N . PRO A 1 128 ? 8.092 6.149 12.991 1.00 86.50 128 PRO A N 1
ATOM 1029 C CA . PRO A 1 128 ? 8.670 5.216 13.957 1.00 86.50 128 PRO A CA 1
ATOM 1030 C C . PRO A 1 128 ? 10.180 5.041 13.746 1.00 86.50 128 PRO A C 1
ATOM 1032 O O . PRO A 1 128 ? 10.953 5.012 14.703 1.00 86.50 128 PRO A O 1
ATOM 1035 N N . ILE A 1 129 ? 10.613 4.984 12.487 1.00 85.56 129 ILE A N 1
ATOM 1036 C CA . ILE A 1 129 ? 12.019 4.906 12.085 1.00 85.56 129 ILE A CA 1
ATOM 1037 C C . ILE A 1 129 ? 12.225 5.672 10.775 1.00 85.56 129 ILE A C 1
ATOM 1039 O O . ILE A 1 129 ? 11.262 5.985 10.084 1.00 85.56 129 ILE A O 1
ATOM 1043 N N . PHE A 1 130 ? 13.477 5.927 10.394 1.00 84.44 130 PHE A N 1
ATOM 1044 C CA . PHE A 1 130 ? 13.811 6.635 9.150 1.00 84.44 130 PHE A CA 1
ATOM 1045 C C . PHE A 1 130 ? 13.199 5.989 7.889 1.00 84.44 130 PHE A C 1
ATOM 1047 O O . PHE A 1 130 ? 12.723 6.686 6.991 1.00 84.44 130 PHE A O 1
ATOM 1054 N N . ASP A 1 131 ? 13.156 4.656 7.850 1.00 84.12 131 ASP A N 1
ATOM 1055 C CA . ASP A 1 131 ? 12.651 3.902 6.697 1.00 84.12 131 ASP A CA 1
ATOM 1056 C C . ASP A 1 131 ? 11.115 3.892 6.591 1.00 84.12 131 ASP A C 1
ATOM 1058 O O . ASP A 1 131 ? 10.562 3.574 5.538 1.00 84.12 131 ASP A O 1
ATOM 1062 N N . ILE A 1 132 ? 10.403 4.230 7.671 1.00 85.25 132 ILE A N 1
ATOM 1063 C CA . ILE A 1 132 ? 8.940 4.168 7.752 1.00 85.25 132 ILE A CA 1
ATOM 1064 C C . ILE A 1 132 ? 8.415 5.550 8.123 1.00 85.25 132 ILE A C 1
ATOM 1066 O O . ILE A 1 132 ? 8.552 6.014 9.251 1.00 85.25 132 ILE A O 1
ATOM 1070 N N . GLN A 1 133 ? 7.755 6.199 7.172 1.00 88.12 133 GLN A N 1
ATOM 1071 C CA . GLN A 1 133 ? 7.165 7.519 7.362 1.00 88.12 133 GLN A CA 1
ATOM 1072 C C . GLN A 1 133 ? 5.916 7.462 8.239 1.00 88.12 133 GLN A C 1
ATOM 1074 O O . GLN A 1 133 ? 5.753 8.297 9.125 1.00 88.12 133 GLN A O 1
ATOM 1079 N N . SER A 1 134 ? 5.039 6.479 8.028 1.00 91.62 134 SER A N 1
ATOM 1080 C CA . SER A 1 134 ? 3.866 6.297 8.883 1.00 91.62 134 SER A CA 1
ATOM 1081 C C . SER A 1 134 ? 3.319 4.879 8.820 1.00 91.62 134 SER A C 1
ATOM 1083 O O . SER A 1 134 ? 3.332 4.245 7.765 1.00 91.62 134 SER A O 1
ATOM 1085 N N . ILE A 1 135 ? 2.748 4.432 9.932 1.00 90.50 135 ILE A N 1
ATOM 1086 C CA . ILE A 1 135 ? 1.959 3.209 10.053 1.00 90.50 135 ILE A CA 1
ATOM 1087 C C . ILE A 1 135 ? 0.549 3.625 10.445 1.00 90.50 135 ILE A C 1
ATOM 1089 O O . ILE A 1 135 ? 0.369 4.276 11.470 1.00 90.50 135 ILE A O 1
ATOM 1093 N N . LYS A 1 136 ? -0.455 3.262 9.650 1.00 92.44 136 LYS A N 1
ATOM 1094 C CA . LYS A 1 136 ? -1.863 3.523 9.961 1.00 92.44 136 LYS A CA 1
ATOM 1095 C C . LYS A 1 136 ? -2.640 2.223 9.947 1.00 92.44 136 LYS A C 1
ATOM 1097 O O . LYS A 1 136 ? -2.456 1.401 9.053 1.00 92.44 136 LYS A O 1
ATOM 1102 N N . ILE A 1 137 ? -3.540 2.075 10.907 1.00 90.69 137 ILE A N 1
ATOM 1103 C CA . ILE A 1 137 ? -4.497 0.974 10.95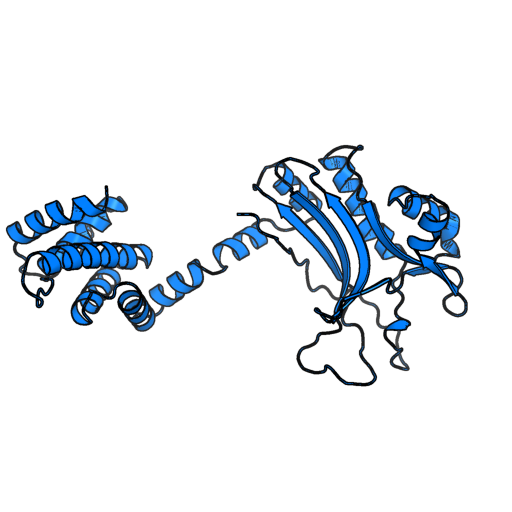2 1.00 90.69 137 ILE A CA 1
ATOM 1104 C C . ILE A 1 137 ? -5.890 1.566 10.931 1.00 90.69 137 ILE A C 1
ATOM 1106 O O . ILE A 1 137 ? -6.183 2.490 11.694 1.00 90.69 137 ILE A O 1
ATOM 1110 N N . LYS A 1 138 ? -6.747 1.041 10.061 1.00 90.94 138 LYS A N 1
ATOM 1111 C CA . LYS A 1 138 ? -8.148 1.446 9.994 1.00 90.94 138 LYS A CA 1
ATOM 1112 C C . LYS A 1 138 ? -9.050 0.231 10.028 1.00 90.94 138 LYS A C 1
ATOM 1114 O O . LYS A 1 138 ? -8.789 -0.739 9.328 1.00 90.94 138 LYS A O 1
ATOM 1119 N N . ILE A 1 139 ? -10.137 0.330 10.778 1.00 89.25 139 ILE A N 1
ATOM 1120 C CA . ILE A 1 139 ? -11.280 -0.568 10.638 1.00 89.25 139 ILE A CA 1
ATOM 1121 C C . ILE A 1 139 ? -12.356 0.220 9.907 1.00 89.25 139 ILE A C 1
ATOM 1123 O O . ILE A 1 139 ? -12.831 1.242 10.416 1.00 89.25 139 ILE A O 1
ATOM 1127 N N . LEU A 1 140 ? -12.702 -0.216 8.700 1.00 86.81 140 LEU A N 1
ATOM 1128 C CA . LEU A 1 140 ? -13.716 0.444 7.889 1.00 86.81 140 LEU A CA 1
ATOM 1129 C C . LEU A 1 140 ? -14.540 -0.559 7.086 1.00 86.81 140 LEU A C 1
ATOM 1131 O O . LEU A 1 140 ? -14.073 -1.649 6.760 1.00 86.81 140 LEU A O 1
ATOM 1135 N N . ALA A 1 141 ? -15.753 -0.148 6.740 1.00 80.88 141 ALA A N 1
ATOM 1136 C CA . ALA A 1 141 ? -16.607 -0.816 5.769 1.00 80.88 141 ALA A CA 1
ATOM 1137 C C . ALA A 1 141 ? -16.865 0.142 4.600 1.00 80.88 141 ALA A C 1
ATOM 1139 O O . ALA A 1 141 ? -16.985 1.354 4.809 1.00 80.88 141 ALA A O 1
ATOM 1140 N N . SER A 1 142 ? -16.943 -0.374 3.372 1.00 72.56 142 SER A N 1
ATOM 1141 C CA . SER A 1 142 ? -17.285 0.461 2.217 1.00 72.56 142 SER A CA 1
ATOM 1142 C C . SER A 1 142 ? -18.768 0.348 1.889 1.00 72.56 142 SER A C 1
ATOM 1144 O O . SER A 1 142 ? -19.334 -0.743 1.857 1.00 72.56 142 SER A O 1
ATOM 1146 N N . LEU A 1 143 ? -19.387 1.491 1.605 1.00 66.62 143 LEU A N 1
ATOM 1147 C CA . LEU A 1 143 ? -20.725 1.577 1.022 1.00 66.62 143 LEU A CA 1
ATOM 1148 C C . LEU A 1 143 ? -20.683 1.539 -0.511 1.00 66.62 143 LEU A C 1
ATOM 1150 O O . LEU A 1 143 ? -21.726 1.438 -1.154 1.00 66.62 143 LEU A O 1
ATOM 1154 N N . SER A 1 144 ? -19.486 1.622 -1.103 1.00 53.28 144 SER A N 1
ATOM 1155 C CA . SER A 1 144 ? -19.285 1.702 -2.547 1.00 53.28 144 SER A CA 1
ATOM 1156 C C . SER A 1 144 ? -19.163 0.321 -3.204 1.00 53.28 144 SER A C 1
ATOM 1158 O O . SER A 1 144 ? -18.098 -0.093 -3.653 1.00 53.28 144 SER A O 1
ATOM 1160 N N . GLN A 1 145 ? -20.280 -0.392 -3.347 1.00 49.06 145 GLN A N 1
ATOM 1161 C CA . GLN A 1 145 ? -20.418 -1.238 -4.534 1.00 49.06 145 GLN A CA 1
ATOM 1162 C C . GLN A 1 145 ? -20.844 -0.344 -5.706 1.00 49.06 145 GLN A C 1
ATOM 1164 O O . GLN A 1 145 ? -21.788 0.439 -5.610 1.00 49.06 145 GLN A O 1
ATOM 1169 N N . ARG A 1 146 ? -20.068 -0.413 -6.794 1.00 41.06 146 ARG A N 1
ATOM 1170 C CA . ARG A 1 146 ? -20.218 0.360 -8.036 1.00 41.06 146 ARG A CA 1
ATOM 1171 C C . ARG A 1 146 ? -21.696 0.510 -8.448 1.00 41.06 146 ARG A C 1
ATOM 1173 O O . ARG A 1 146 ? -22.326 -0.475 -8.808 1.00 41.06 146 ARG A O 1
ATOM 1180 N N . GLY A 1 147 ? -22.207 1.747 -8.474 1.00 39.59 147 GLY A N 1
ATOM 1181 C CA . GLY A 1 147 ? -23.411 2.112 -9.240 1.00 39.59 147 GLY A CA 1
ATOM 1182 C C . GLY A 1 147 ? -24.698 2.433 -8.470 1.00 39.59 147 GLY A C 1
ATOM 1183 O O . GLY A 1 147 ? -25.681 2.792 -9.109 1.00 39.59 147 GLY A O 1
ATOM 1184 N N . LEU A 1 148 ? -24.726 2.372 -7.137 1.00 39.69 148 LEU A N 1
ATOM 1185 C CA . LEU A 1 148 ? -25.943 2.647 -6.359 1.00 39.69 148 LEU A CA 1
ATOM 1186 C C . LEU A 1 148 ? -25.694 3.744 -5.321 1.00 39.69 148 LEU A C 1
ATOM 1188 O O . LEU A 1 148 ? -25.530 3.465 -4.147 1.00 39.69 148 LEU A O 1
ATOM 1192 N N . TYR A 1 149 ? -25.649 5.006 -5.750 1.00 40.81 149 TYR A N 1
ATOM 1193 C CA . TYR A 1 149 ? -25.429 6.150 -4.847 1.00 40.81 149 TYR A CA 1
ATOM 1194 C C . TYR A 1 149 ? -26.703 6.648 -4.131 1.00 40.81 149 TYR A C 1
ATOM 1196 O O . TYR A 1 149 ? -26.634 7.615 -3.381 1.00 40.81 149 TYR A O 1
ATOM 1204 N N . MET A 1 150 ? -27.872 6.040 -4.372 1.00 44.91 150 MET A N 1
ATOM 1205 C CA . MET A 1 150 ? -29.179 6.595 -3.979 1.00 44.91 150 MET A CA 1
ATOM 1206 C C . MET A 1 150 ? -30.245 5.503 -3.736 1.00 44.91 150 MET A C 1
ATOM 1208 O O . MET A 1 150 ? -31.326 5.554 -4.320 1.00 44.91 150 MET A O 1
ATOM 1212 N N . GLN A 1 151 ? -29.981 4.484 -2.911 1.00 42.12 151 GLN A N 1
ATOM 1213 C CA . GLN A 1 151 ? -31.045 3.574 -2.449 1.00 42.12 151 GLN A CA 1
ATOM 1214 C C . GLN A 1 151 ? -31.201 3.660 -0.929 1.00 42.12 151 GLN A C 1
ATOM 1216 O O . GLN A 1 151 ? -30.218 3.710 -0.201 1.00 42.12 151 GLN A O 1
ATOM 1221 N N . LYS A 1 152 ? -32.448 3.681 -0.439 1.00 42.34 152 LYS A N 1
ATOM 1222 C CA . LYS A 1 152 ? -32.821 3.879 0.979 1.00 42.34 152 LYS A CA 1
ATOM 1223 C C . LYS A 1 152 ? -32.193 2.885 1.981 1.00 42.34 152 LYS A C 1
ATOM 1225 O O . LYS A 1 152 ? -32.346 3.091 3.179 1.00 42.34 152 LYS A O 1
ATOM 1230 N N . HIS A 1 153 ? -31.526 1.823 1.522 1.00 45.47 153 HIS A N 1
ATOM 1231 C CA . HIS A 1 153 ? -31.156 0.658 2.332 1.00 45.47 153 HIS A CA 1
ATOM 1232 C C . HIS A 1 153 ? -29.750 0.134 1.985 1.00 45.47 153 HIS A C 1
ATOM 1234 O O . HIS A 1 153 ? -29.601 -0.971 1.467 1.00 45.47 153 HIS A O 1
ATOM 1240 N N . HIS A 1 154 ? -28.704 0.932 2.229 1.00 49.94 154 HIS A N 1
ATOM 1241 C CA . HIS A 1 154 ? -27.325 0.456 2.073 1.00 49.94 154 HIS A CA 1
ATOM 1242 C C . HIS A 1 154 ? -26.969 -0.557 3.170 1.00 49.94 154 HIS A C 1
ATOM 1244 O O . HIS A 1 154 ? -26.999 -0.227 4.353 1.00 49.94 154 HIS A O 1
ATOM 1250 N N . VAL A 1 155 ? -26.564 -1.763 2.768 1.00 45.03 155 VAL A N 1
ATOM 1251 C CA . VAL A 1 155 ? -25.905 -2.740 3.646 1.00 45.03 155 VAL A CA 1
ATOM 1252 C C . VAL A 1 155 ? -24.405 -2.452 3.618 1.00 45.03 155 VAL A C 1
ATOM 1254 O O . VAL A 1 155 ? -23.812 -2.377 2.541 1.00 45.03 155 VAL A O 1
ATOM 1257 N N . ALA A 1 156 ? -23.778 -2.275 4.782 1.00 48.62 156 ALA A N 1
ATOM 1258 C CA . ALA A 1 156 ? -22.325 -2.153 4.865 1.00 48.62 156 ALA A CA 1
ATOM 1259 C C . ALA A 1 156 ? -21.674 -3.453 4.358 1.00 48.62 156 ALA A C 1
ATOM 1261 O O . ALA A 1 156 ? -21.882 -4.523 4.931 1.00 48.62 156 ALA A O 1
ATOM 1262 N N . TYR A 1 157 ? -20.907 -3.379 3.267 1.00 51.94 157 TYR A N 1
ATOM 1263 C CA . TYR A 1 157 ? -20.220 -4.547 2.722 1.00 51.94 157 TYR A CA 1
ATOM 1264 C C . TYR A 1 157 ? -18.920 -4.768 3.492 1.00 51.94 157 TYR A C 1
ATOM 1266 O O . TYR A 1 157 ? -17.989 -3.984 3.320 1.00 51.94 157 TYR A O 1
ATOM 1274 N N . GLY A 1 158 ? -18.893 -5.819 4.321 1.00 66.06 158 GLY A N 1
ATOM 1275 C CA . GLY A 1 158 ? -17.715 -6.351 5.016 1.00 66.06 158 GLY A CA 1
ATOM 1276 C C . GLY A 1 158 ? -17.003 -5.363 5.948 1.00 66.06 158 GLY A C 1
ATOM 1277 O O . GLY A 1 158 ? -16.516 -4.314 5.536 1.00 66.06 158 GLY A O 1
ATOM 1278 N N . LEU A 1 159 ? -16.869 -5.702 7.230 1.00 73.75 159 LEU A N 1
ATOM 1279 C CA . LEU A 1 159 ? -15.942 -4.971 8.091 1.00 73.75 159 LEU A CA 1
ATOM 1280 C C . LEU A 1 159 ? -14.515 -5.432 7.779 1.00 73.75 159 LEU A C 1
ATOM 1282 O O . LEU A 1 159 ? -14.210 -6.618 7.893 1.00 73.75 159 LEU A O 1
ATOM 1286 N N . HIS A 1 160 ? -13.645 -4.503 7.394 1.00 79.50 160 HIS A N 1
ATOM 1287 C CA . HIS A 1 160 ? -12.283 -4.812 6.968 1.00 79.50 160 HIS A CA 1
ATOM 1288 C C . HIS A 1 160 ? -11.249 -4.047 7.797 1.00 79.50 160 HIS A C 1
ATOM 1290 O O . HIS A 1 160 ? -11.428 -2.869 8.122 1.00 79.50 160 HIS A O 1
ATOM 1296 N N . VAL A 1 161 ? -10.137 -4.721 8.093 1.00 82.88 161 VAL A N 1
ATOM 1297 C CA . VAL A 1 161 ? -8.949 -4.129 8.714 1.00 82.88 161 VAL A CA 1
ATOM 1298 C C . VAL A 1 161 ? -7.949 -3.776 7.620 1.00 82.88 161 VAL A C 1
ATOM 1300 O O . VAL A 1 161 ? -7.558 -4.621 6.817 1.00 82.88 161 VAL A O 1
ATOM 1303 N N . TYR A 1 162 ? -7.526 -2.519 7.593 1.00 83.62 162 TYR A N 1
ATOM 1304 C CA . TYR A 1 162 ? -6.547 -1.997 6.649 1.00 83.62 162 TYR A CA 1
ATOM 1305 C C . TYR A 1 162 ? -5.271 -1.614 7.381 1.00 83.62 162 TYR A C 1
ATOM 1307 O O . TYR A 1 162 ? -5.313 -0.812 8.315 1.00 83.62 162 TYR A O 1
ATOM 1315 N N . TYR A 1 163 ? -4.143 -2.120 6.888 1.00 83.19 163 TYR A N 1
ATOM 1316 C CA . TYR A 1 163 ? -2.805 -1.716 7.305 1.00 83.19 163 TYR A CA 1
ATOM 1317 C C . TYR A 1 163 ? -2.179 -0.869 6.195 1.00 83.19 163 TYR A C 1
ATOM 1319 O O . TYR A 1 163 ? -1.908 -1.353 5.100 1.00 83.19 163 TYR A O 1
ATOM 1327 N N . ILE A 1 164 ? -1.958 0.414 6.463 1.00 85.69 164 ILE A N 1
ATOM 1328 C CA . ILE A 1 164 ? -1.391 1.358 5.498 1.00 85.69 164 ILE A CA 1
ATOM 1329 C C . ILE A 1 164 ? 0.001 1.738 5.990 1.00 85.69 164 ILE A C 1
ATOM 1331 O O . ILE A 1 164 ? 0.154 2.340 7.055 1.00 85.69 164 ILE A O 1
ATOM 1335 N N . LEU A 1 165 ? 1.014 1.356 5.217 1.00 84.81 165 LEU A N 1
ATOM 1336 C CA . LEU A 1 165 ? 2.419 1.506 5.573 1.00 84.81 165 LEU A CA 1
ATOM 1337 C C . LEU A 1 165 ? 3.092 2.398 4.538 1.00 84.81 165 LEU A C 1
ATOM 1339 O O . LEU A 1 165 ? 3.293 2.003 3.392 1.00 84.81 165 LEU A O 1
ATOM 1343 N N . ASN A 1 166 ? 3.468 3.598 4.966 1.00 83.56 166 ASN A N 1
ATOM 1344 C CA . ASN A 1 166 ? 4.226 4.523 4.140 1.00 83.56 166 ASN A CA 1
ATOM 1345 C C . ASN A 1 166 ? 5.705 4.341 4.442 1.00 83.56 166 ASN A C 1
ATOM 1347 O O . ASN A 1 166 ? 6.165 4.606 5.554 1.00 83.56 166 ASN A O 1
ATOM 1351 N N . VAL A 1 167 ? 6.431 3.854 3.445 1.00 82.25 167 VAL A N 1
ATOM 1352 C CA . VAL A 1 167 ? 7.805 3.375 3.563 1.00 82.25 167 VAL A CA 1
ATOM 1353 C C . VAL A 1 167 ? 8.675 4.131 2.567 1.00 82.25 167 VAL A C 1
ATOM 1355 O O . VAL A 1 167 ? 8.365 4.156 1.377 1.00 82.25 167 VAL A O 1
ATOM 1358 N N . SER A 1 168 ? 9.777 4.712 3.040 1.00 78.69 168 SER A N 1
ATOM 1359 C CA . SER A 1 168 ? 10.753 5.412 2.197 1.00 78.69 168 SER A CA 1
ATOM 1360 C C . SER A 1 168 ? 11.740 4.439 1.543 1.00 78.69 168 SER A C 1
ATOM 1362 O O . SER A 1 168 ? 12.095 4.606 0.376 1.00 78.69 168 SER A O 1
ATOM 1364 N N . ARG A 1 169 ? 12.144 3.382 2.259 1.00 77.44 169 ARG A N 1
ATOM 1365 C CA . ARG A 1 169 ? 13.075 2.352 1.778 1.00 77.44 169 ARG A CA 1
ATOM 1366 C C . ARG A 1 169 ? 12.681 0.977 2.297 1.00 77.44 169 ARG A C 1
ATOM 1368 O O . ARG A 1 169 ? 12.334 0.843 3.457 1.00 77.44 169 ARG A O 1
ATOM 1375 N N . PHE A 1 170 ? 12.788 -0.056 1.462 1.00 76.56 170 PHE A N 1
ATOM 1376 C CA . PHE A 1 170 ? 12.590 -1.437 1.906 1.00 76.56 170 PHE A CA 1
ATOM 1377 C C . PHE A 1 170 ? 13.842 -1.923 2.655 1.00 76.56 170 PHE A C 1
ATOM 1379 O O . PHE A 1 170 ? 14.890 -2.106 2.036 1.00 76.56 170 PHE A O 1
ATOM 1386 N N . SER A 1 171 ? 13.749 -2.067 3.978 1.00 80.75 171 SER A N 1
ATOM 1387 C CA . SER A 1 171 ? 14.834 -2.534 4.851 1.00 80.75 171 SER A CA 1
ATOM 1388 C C . SER A 1 171 ? 14.461 -3.823 5.585 1.00 80.75 171 SER A C 1
ATOM 1390 O O . SER A 1 171 ? 13.288 -4.208 5.626 1.00 80.75 171 SER A O 1
ATOM 1392 N N . ASP A 1 172 ? 15.447 -4.477 6.204 1.00 84.06 172 ASP A N 1
ATOM 1393 C CA . ASP A 1 172 ? 15.250 -5.712 6.979 1.00 84.06 172 ASP A CA 1
ATOM 1394 C C . ASP A 1 172 ? 14.187 -5.558 8.075 1.00 84.06 172 ASP A C 1
ATOM 1396 O O . ASP A 1 172 ? 13.466 -6.500 8.401 1.00 84.06 172 ASP A O 1
ATOM 1400 N N . MET A 1 173 ? 14.030 -4.347 8.618 1.00 82.25 173 MET A N 1
ATOM 1401 C CA . MET A 1 173 ? 13.026 -4.067 9.640 1.00 82.25 173 MET A CA 1
ATOM 1402 C C . MET A 1 173 ? 11.596 -4.104 9.084 1.00 82.25 173 MET A C 1
ATOM 1404 O O . MET A 1 173 ? 10.681 -4.563 9.764 1.00 82.25 173 MET A O 1
ATOM 1408 N N . ILE A 1 174 ? 11.399 -3.681 7.834 1.00 82.06 174 ILE A N 1
ATOM 1409 C CA . ILE A 1 174 ? 10.102 -3.756 7.145 1.00 82.06 174 ILE A CA 1
ATOM 1410 C C . ILE A 1 174 ? 9.786 -5.190 6.740 1.00 82.06 174 ILE A C 1
ATOM 1412 O O . ILE A 1 174 ? 8.651 -5.629 6.904 1.00 82.06 174 ILE A O 1
ATOM 1416 N N . ILE A 1 175 ? 10.795 -5.938 6.286 1.00 82.38 175 ILE A N 1
ATOM 1417 C CA . ILE A 1 175 ? 10.679 -7.379 6.029 1.00 82.38 175 ILE A CA 1
ATOM 1418 C C . ILE A 1 175 ? 10.227 -8.096 7.304 1.00 82.38 175 ILE A C 1
ATOM 1420 O O . ILE A 1 175 ? 9.254 -8.848 7.285 1.00 82.38 175 ILE A O 1
ATOM 1424 N N . ARG A 1 176 ? 10.875 -7.805 8.438 1.00 84.81 176 ARG A N 1
ATOM 1425 C CA . ARG A 1 176 ? 10.493 -8.357 9.741 1.00 84.81 176 ARG A CA 1
ATOM 1426 C C . ARG A 1 176 ? 9.065 -7.976 10.127 1.00 84.81 176 ARG A C 1
ATOM 1428 O O . ARG A 1 176 ? 8.319 -8.849 10.552 1.00 84.81 176 ARG A O 1
ATOM 1435 N N . LEU A 1 177 ? 8.669 -6.716 9.938 1.00 83.44 177 LEU A N 1
ATOM 1436 C CA . LEU A 1 177 ? 7.291 -6.278 10.168 1.00 83.44 177 LEU A CA 1
ATOM 1437 C C . LEU A 1 177 ? 6.296 -7.065 9.309 1.00 83.44 177 LEU A C 1
ATOM 1439 O O . LEU A 1 177 ? 5.292 -7.528 9.831 1.00 83.44 177 LEU A O 1
ATOM 1443 N N . PHE A 1 178 ? 6.559 -7.258 8.018 1.00 81.12 178 PHE A N 1
ATOM 1444 C CA . PHE A 1 178 ? 5.637 -7.981 7.135 1.00 81.12 178 PHE A CA 1
ATOM 1445 C C . PHE A 1 178 ? 5.520 -9.455 7.528 1.00 81.12 178 PHE A C 1
ATOM 1447 O O . PHE A 1 178 ? 4.405 -9.970 7.597 1.00 81.12 178 PHE A O 1
ATOM 1454 N N . ASN A 1 179 ? 6.637 -10.096 7.879 1.00 82.56 179 ASN A N 1
ATOM 1455 C CA . ASN A 1 179 ? 6.647 -11.471 8.378 1.00 82.56 179 ASN A CA 1
ATOM 1456 C C . ASN A 1 179 ? 5.843 -11.610 9.674 1.00 82.56 179 ASN A C 1
ATOM 1458 O O . ASN A 1 179 ? 5.002 -12.498 9.783 1.00 82.56 179 ASN A O 1
ATOM 1462 N N . GLU A 1 180 ? 6.031 -10.695 10.628 1.00 81.44 180 GLU A N 1
ATOM 1463 C CA . GLU A 1 180 ? 5.246 -10.671 11.866 1.00 81.44 180 GLU A CA 1
ATOM 1464 C C . GLU A 1 180 ? 3.752 -10.475 11.595 1.00 81.44 180 GLU A C 1
ATOM 1466 O O . GLU A 1 180 ? 2.909 -10.976 12.335 1.00 81.44 180 GLU A O 1
ATOM 1471 N N . LEU A 1 181 ? 3.386 -9.784 10.520 1.00 73.56 181 LEU A N 1
ATOM 1472 C CA . LEU A 1 181 ? 1.995 -9.586 10.118 1.00 73.56 181 LEU A CA 1
ATOM 1473 C C . LEU A 1 181 ? 1.442 -10.707 9.230 1.00 73.56 181 LEU A C 1
ATOM 1475 O O . LEU A 1 181 ? 0.287 -10.625 8.821 1.00 73.56 181 LEU A O 1
ATOM 1479 N N . ASN A 1 182 ? 2.228 -11.754 8.955 1.00 74.81 182 ASN A N 1
ATOM 1480 C CA . ASN A 1 182 ? 1.907 -12.803 7.983 1.00 74.81 182 ASN A CA 1
ATOM 1481 C C . ASN A 1 182 ? 1.535 -12.236 6.600 1.00 74.81 182 ASN A C 1
ATOM 1483 O O . ASN A 1 182 ? 0.677 -12.775 5.902 1.00 74.81 182 ASN A O 1
ATOM 1487 N N . ILE A 1 183 ? 2.162 -11.124 6.210 1.00 72.19 183 ILE A N 1
ATOM 1488 C CA . ILE A 1 183 ? 1.974 -10.510 4.899 1.00 72.19 183 ILE A CA 1
ATOM 1489 C C . ILE A 1 183 ? 3.009 -11.124 3.948 1.00 72.19 183 ILE A C 1
ATOM 1491 O O . ILE A 1 183 ? 4.204 -10.893 4.144 1.00 72.19 183 ILE A O 1
ATOM 1495 N N . PRO A 1 184 ? 2.594 -11.871 2.907 1.00 71.06 184 PRO A N 1
ATOM 1496 C CA . PRO A 1 184 ? 3.527 -12.473 1.961 1.00 71.06 184 PRO A CA 1
ATOM 1497 C C . PRO A 1 184 ? 4.239 -11.381 1.155 1.00 71.06 184 PRO A C 1
ATOM 1499 O O . PRO A 1 184 ? 3.642 -10.711 0.302 1.00 71.06 184 PRO A O 1
ATOM 1502 N N . ILE A 1 185 ? 5.530 -11.193 1.432 1.00 66.62 185 ILE A N 1
ATOM 1503 C CA . ILE A 1 185 ? 6.390 -10.187 0.791 1.00 66.62 185 ILE A CA 1
ATOM 1504 C C . ILE A 1 185 ? 6.439 -10.420 -0.721 1.00 66.62 185 ILE A C 1
ATOM 1506 O O . ILE A 1 185 ? 6.433 -9.471 -1.508 1.00 66.62 185 ILE A O 1
ATOM 1510 N N . GLU A 1 186 ? 6.412 -11.684 -1.133 1.00 65.12 186 GLU A N 1
ATOM 1511 C CA . GLU A 1 186 ? 6.426 -12.131 -2.520 1.00 65.12 186 GLU A CA 1
ATOM 1512 C C . GLU A 1 186 ? 5.234 -11.565 -3.294 1.00 65.12 186 GLU A C 1
ATOM 1514 O O . GLU A 1 186 ? 5.400 -11.126 -4.428 1.00 65.12 186 GLU A O 1
ATOM 1519 N N . MET A 1 187 ? 4.047 -11.483 -2.680 1.00 58.59 187 MET A N 1
ATOM 1520 C CA . MET A 1 187 ? 2.874 -10.880 -3.322 1.00 58.59 187 MET A CA 1
ATOM 1521 C C . MET A 1 187 ? 3.024 -9.371 -3.514 1.00 58.59 187 MET A C 1
ATOM 1523 O O . MET A 1 187 ? 2.570 -8.832 -4.524 1.00 58.59 187 MET A O 1
ATOM 1527 N N . ILE A 1 188 ? 3.669 -8.679 -2.571 1.00 62.38 188 ILE A N 1
ATOM 1528 C CA . ILE A 1 188 ? 3.951 -7.242 -2.687 1.00 62.38 188 ILE A CA 1
ATOM 1529 C C . ILE A 1 188 ? 4.988 -7.002 -3.788 1.00 62.38 188 ILE A C 1
ATOM 1531 O O . ILE A 1 188 ? 4.816 -6.096 -4.606 1.00 62.38 188 ILE A O 1
ATOM 1535 N N . TYR A 1 189 ? 6.027 -7.838 -3.853 1.00 56.41 189 TYR A N 1
ATOM 1536 C CA . TYR A 1 189 ? 7.042 -7.777 -4.901 1.00 56.41 189 TYR A CA 1
ATOM 1537 C C . TYR A 1 189 ? 6.455 -8.091 -6.285 1.00 56.41 189 TYR A C 1
ATOM 1539 O O . TYR A 1 189 ? 6.693 -7.345 -7.234 1.00 56.41 189 TYR A O 1
ATOM 1547 N N . LEU A 1 190 ? 5.621 -9.132 -6.393 1.00 47.53 190 LEU A N 1
ATOM 1548 C CA . LEU A 1 190 ? 4.900 -9.485 -7.617 1.00 47.53 190 LEU A CA 1
ATOM 1549 C C . LEU A 1 190 ? 4.000 -8.340 -8.076 1.00 47.53 190 LEU A C 1
ATOM 1551 O O . LEU A 1 190 ? 4.106 -7.943 -9.235 1.00 47.53 190 LEU A O 1
ATOM 1555 N N . LYS A 1 191 ? 3.186 -7.755 -7.182 1.00 54.59 191 LYS A N 1
ATOM 1556 C CA . LYS A 1 191 ? 2.355 -6.579 -7.499 1.00 54.59 191 LYS A CA 1
ATOM 1557 C C . LYS A 1 191 ? 3.202 -5.402 -7.982 1.00 54.59 191 LYS A C 1
ATOM 1559 O O . LYS A 1 191 ? 2.845 -4.808 -8.986 1.00 54.59 191 LYS A O 1
ATOM 1564 N N . ARG A 1 192 ? 4.348 -5.113 -7.347 1.00 50.81 192 ARG A N 1
ATOM 1565 C CA . ARG A 1 192 ? 5.273 -4.046 -7.780 1.00 50.81 192 ARG A CA 1
ATOM 1566 C C . ARG A 1 192 ? 5.891 -4.295 -9.154 1.00 50.81 192 ARG A C 1
ATOM 1568 O O . ARG A 1 192 ? 5.971 -3.370 -9.954 1.00 50.81 192 ARG A O 1
ATOM 1575 N N . LYS A 1 193 ? 6.316 -5.529 -9.438 1.00 46.59 193 LYS A N 1
ATOM 1576 C CA . LYS A 1 193 ? 6.917 -5.898 -10.731 1.00 46.59 193 LYS A CA 1
ATOM 1577 C C . LYS A 1 193 ? 5.884 -5.944 -11.866 1.00 46.59 193 LYS A C 1
ATOM 1579 O O . LYS A 1 193 ? 6.253 -5.784 -13.025 1.00 46.59 193 LYS A O 1
ATOM 1584 N N . SER A 1 194 ? 4.608 -6.149 -11.539 1.00 44.50 194 SER A N 1
ATOM 1585 C CA . SER A 1 194 ? 3.492 -6.184 -12.498 1.00 44.50 194 SER A CA 1
ATOM 1586 C C . SER A 1 194 ? 2.744 -4.850 -12.635 1.00 44.50 194 SER A C 1
ATOM 1588 O O . SER A 1 194 ? 2.045 -4.637 -13.624 1.00 44.50 194 SER A O 1
ATOM 1590 N N . SER A 1 195 ? 2.914 -3.908 -11.706 1.00 48.66 195 SER A N 1
ATOM 1591 C CA . SER A 1 195 ? 2.250 -2.606 -11.758 1.00 48.66 195 SER A CA 1
ATOM 1592 C C . SER A 1 195 ? 2.967 -1.618 -12.697 1.00 48.66 195 SER A C 1
ATOM 1594 O O . SER A 1 195 ? 3.978 -1.015 -12.350 1.00 48.66 195 SER A O 1
ATOM 1596 N N . ILE A 1 196 ? 2.362 -1.409 -13.870 1.00 49.25 196 ILE A N 1
ATOM 1597 C CA . ILE A 1 196 ? 2.424 -0.222 -14.752 1.00 49.25 196 ILE A CA 1
ATOM 1598 C C . ILE A 1 196 ? 3.581 -0.108 -15.768 1.00 49.25 196 ILE A C 1
ATOM 1600 O O . ILE A 1 196 ? 3.294 0.263 -16.902 1.00 49.25 196 ILE A O 1
ATOM 1604 N N . GLN A 1 197 ? 4.837 -0.452 -15.474 1.00 52.88 197 GLN A N 1
ATOM 1605 C CA . GLN A 1 197 ? 5.887 -0.400 -16.522 1.00 52.88 197 GLN A CA 1
ATOM 1606 C C . GLN A 1 197 ? 6.020 -1.712 -17.305 1.00 52.88 197 GLN A C 1
ATOM 1608 O O . GLN A 1 197 ? 6.212 -1.698 -18.517 1.00 52.88 197 GLN A O 1
ATOM 1613 N N . ASN A 1 198 ? 5.802 -2.848 -16.642 1.00 56.88 198 ASN A N 1
ATOM 1614 C CA . ASN A 1 198 ? 6.027 -4.153 -17.256 1.00 56.88 198 ASN A CA 1
ATOM 1615 C C . ASN A 1 198 ? 4.838 -4.657 -18.089 1.00 56.88 198 ASN A C 1
ATOM 1617 O O . ASN A 1 198 ? 5.043 -5.431 -19.011 1.00 56.88 198 ASN A O 1
ATOM 1621 N N . TRP A 1 199 ? 3.600 -4.206 -17.831 1.00 63.75 199 TRP A N 1
ATOM 1622 C CA . TRP A 1 199 ? 2.460 -4.600 -18.679 1.00 63.75 199 TRP A CA 1
ATOM 1623 C C . TRP A 1 199 ? 2.626 -4.066 -20.103 1.00 63.75 199 TRP A C 1
ATOM 1625 O O . TRP A 1 199 ? 2.360 -4.786 -21.048 1.00 63.75 199 TRP A O 1
ATOM 1635 N N . ARG A 1 200 ? 3.128 -2.834 -20.266 1.00 72.31 200 ARG A N 1
ATOM 1636 C CA . ARG A 1 200 ? 3.363 -2.232 -21.581 1.00 72.31 200 ARG A CA 1
ATOM 1637 C C . ARG A 1 200 ? 4.446 -2.990 -22.342 1.00 72.31 200 ARG A C 1
ATOM 1639 O O . ARG A 1 200 ? 4.236 -3.313 -23.504 1.00 72.31 200 ARG A O 1
ATOM 1646 N N . ALA A 1 201 ? 5.551 -3.310 -21.664 1.00 78.81 201 ALA A N 1
ATOM 1647 C CA . ALA A 1 201 ? 6.608 -4.154 -22.211 1.00 78.81 201 ALA A CA 1
ATOM 1648 C C . ALA A 1 201 ? 6.067 -5.542 -22.594 1.00 78.81 201 ALA A C 1
ATOM 1650 O O . ALA A 1 201 ? 6.236 -5.969 -23.729 1.00 78.81 201 ALA A O 1
ATOM 1651 N N . THR A 1 202 ? 5.308 -6.181 -21.698 1.00 76.00 202 THR A N 1
ATOM 1652 C CA . THR A 1 202 ? 4.688 -7.497 -21.924 1.00 76.00 202 THR A CA 1
ATOM 1653 C C . THR A 1 202 ? 3.720 -7.472 -23.113 1.00 76.00 202 THR A C 1
ATOM 1655 O O . THR A 1 202 ? 3.806 -8.324 -23.987 1.00 76.00 202 THR A O 1
ATOM 1658 N N . GLU A 1 203 ? 2.829 -6.482 -23.206 1.00 80.88 203 GLU A N 1
ATOM 1659 C CA . GLU A 1 203 ? 1.888 -6.328 -24.326 1.00 80.88 203 GLU A CA 1
ATOM 1660 C C . GLU A 1 203 ? 2.606 -6.094 -25.662 1.00 80.88 203 GLU A C 1
ATOM 1662 O O . GLU A 1 203 ? 2.162 -6.599 -26.691 1.00 80.88 203 GLU A O 1
ATOM 1667 N N . CYS A 1 204 ? 3.719 -5.354 -25.659 1.00 85.44 204 CYS A N 1
ATOM 1668 C CA . CYS A 1 204 ? 4.536 -5.145 -26.856 1.00 85.44 204 CYS A CA 1
ATOM 1669 C C . CYS A 1 204 ? 5.346 -6.401 -27.235 1.00 85.44 204 CYS A C 1
ATOM 1671 O O . CYS A 1 204 ? 5.552 -6.674 -28.414 1.00 85.44 204 CYS A O 1
ATOM 1673 N N . GLU A 1 205 ? 5.791 -7.202 -26.265 1.00 84.56 205 GLU A N 1
ATOM 1674 C CA . GLU A 1 205 ? 6.458 -8.486 -26.530 1.00 84.56 205 GLU A CA 1
ATOM 1675 C C . GLU A 1 205 ? 5.481 -9.523 -27.103 1.00 84.56 205 GLU A C 1
ATOM 1677 O O . GLU A 1 205 ? 5.817 -10.261 -28.040 1.00 84.56 205 GLU A O 1
ATOM 1682 N N . LEU A 1 206 ? 4.252 -9.549 -26.579 1.00 83.56 206 LEU A N 1
ATOM 1683 C CA . LEU A 1 206 ? 3.191 -10.462 -27.002 1.00 83.56 206 LEU A CA 1
ATOM 1684 C C . LEU A 1 206 ? 2.608 -10.099 -28.373 1.00 83.56 206 LEU A C 1
ATOM 1686 O O . LEU A 1 206 ? 2.345 -11.001 -29.166 1.00 83.56 206 LEU A O 1
ATOM 1690 N N . ASP A 1 207 ? 2.446 -8.809 -28.677 1.00 88.88 207 ASP A N 1
ATOM 1691 C CA . ASP A 1 207 ? 1.786 -8.340 -29.897 1.00 88.88 207 ASP A CA 1
ATOM 1692 C C . ASP A 1 207 ? 2.668 -7.355 -30.686 1.00 88.88 207 ASP A C 1
ATOM 1694 O O . ASP A 1 207 ? 3.060 -6.281 -30.227 1.00 88.88 207 ASP A O 1
ATOM 1698 N N . GLU A 1 208 ? 2.980 -7.731 -31.927 1.00 89.44 208 GLU A N 1
ATOM 1699 C CA . GLU A 1 208 ? 3.823 -6.945 -32.832 1.00 89.44 208 GLU A CA 1
ATOM 1700 C C . GLU A 1 208 ? 3.216 -5.582 -33.189 1.00 89.44 208 GLU A C 1
ATOM 1702 O O . GLU A 1 208 ? 3.931 -4.586 -33.294 1.00 89.44 208 GLU A O 1
ATOM 1707 N N . LYS A 1 209 ? 1.894 -5.512 -33.352 1.00 91.69 209 LYS A N 1
ATOM 1708 C CA . LYS A 1 209 ? 1.193 -4.266 -33.662 1.00 91.69 209 LYS A CA 1
ATOM 1709 C C . LYS A 1 209 ? 1.271 -3.308 -32.477 1.00 91.69 209 LYS A C 1
ATOM 1711 O O . LYS A 1 209 ? 1.468 -2.111 -32.684 1.00 91.69 209 LYS A O 1
ATOM 1716 N N . ASN A 1 210 ? 1.175 -3.818 -31.250 1.00 90.50 210 ASN A N 1
ATOM 1717 C CA . ASN A 1 210 ? 1.376 -3.026 -30.040 1.00 90.50 210 ASN A CA 1
ATOM 1718 C C . ASN A 1 210 ? 2.796 -2.458 -29.970 1.00 90.50 210 ASN A C 1
ATOM 1720 O O . ASN A 1 210 ? 2.944 -1.259 -29.730 1.00 90.50 210 ASN A O 1
ATOM 1724 N N . LEU A 1 211 ? 3.820 -3.269 -30.261 1.00 93.38 211 LEU A N 1
ATOM 1725 C CA . LEU A 1 211 ? 5.205 -2.796 -30.321 1.00 93.38 211 LEU A CA 1
ATOM 1726 C C . LEU A 1 211 ? 5.398 -1.717 -31.396 1.00 93.38 211 LEU A C 1
ATOM 1728 O O . LEU A 1 211 ? 5.950 -0.661 -31.102 1.00 93.38 211 LEU A O 1
ATOM 1732 N N . LYS A 1 212 ? 4.886 -1.923 -32.616 1.00 94.62 212 LYS A N 1
ATOM 1733 C CA . LYS A 1 212 ? 4.969 -0.926 -33.702 1.00 94.62 212 LYS A CA 1
ATOM 1734 C C . LYS A 1 212 ? 4.318 0.398 -33.323 1.00 94.62 212 LYS A C 1
ATOM 1736 O O . LYS A 1 212 ? 4.937 1.448 -33.474 1.00 94.62 212 LYS A O 1
ATOM 1741 N N . ASN A 1 213 ? 3.097 0.345 -32.792 1.00 91.25 213 ASN A N 1
ATOM 1742 C CA . ASN A 1 213 ? 2.370 1.534 -32.350 1.00 91.25 213 ASN A CA 1
ATOM 1743 C C . ASN A 1 213 ? 3.115 2.255 -31.223 1.00 91.25 213 ASN A C 1
ATOM 1745 O O . ASN A 1 213 ? 3.193 3.481 -31.213 1.00 91.25 213 ASN A O 1
ATOM 1749 N N . TYR A 1 214 ? 3.669 1.493 -30.278 1.00 93.81 214 TYR A N 1
ATOM 1750 C CA . TYR A 1 214 ? 4.466 2.038 -29.190 1.00 93.81 214 TYR A CA 1
ATOM 1751 C C . TYR A 1 214 ? 5.699 2.779 -29.723 1.00 93.81 214 TYR A C 1
ATOM 1753 O O . TYR A 1 214 ? 5.930 3.925 -29.338 1.00 93.81 214 TYR A O 1
ATOM 1761 N N . LEU A 1 215 ? 6.475 2.154 -30.612 1.00 94.06 215 LEU A N 1
ATOM 1762 C CA . LEU A 1 215 ? 7.699 2.753 -31.144 1.00 94.06 215 LEU A CA 1
ATOM 1763 C C . LEU A 1 215 ? 7.384 3.991 -31.996 1.00 94.06 215 LEU A C 1
ATOM 1765 O O . LEU A 1 215 ? 8.000 5.029 -31.793 1.00 94.06 215 LEU A O 1
ATOM 1769 N N . GLN A 1 216 ? 6.371 3.933 -32.866 1.00 90.62 216 GLN A N 1
ATOM 1770 C CA . GLN A 1 216 ? 5.947 5.079 -33.688 1.00 90.62 216 GLN A CA 1
ATOM 1771 C C . GLN A 1 216 ? 5.468 6.266 -32.851 1.00 90.62 216 GLN A C 1
ATOM 1773 O O . GLN A 1 216 ? 5.723 7.415 -33.200 1.00 90.62 216 GLN A O 1
ATOM 1778 N N . PHE A 1 217 ? 4.769 6.001 -31.745 1.00 90.25 217 PHE A N 1
ATOM 1779 C CA . PHE A 1 217 ? 4.273 7.061 -30.875 1.00 90.25 217 PHE A CA 1
ATOM 1780 C C . PHE A 1 217 ? 5.398 7.754 -30.098 1.00 90.25 217 PHE A C 1
ATOM 1782 O O . PHE A 1 217 ? 5.357 8.969 -29.924 1.00 90.25 217 PHE A O 1
ATOM 1789 N N . ASN A 1 218 ? 6.384 6.995 -29.609 1.00 91.06 218 ASN A N 1
ATOM 1790 C CA . ASN A 1 218 ? 7.452 7.551 -28.774 1.00 91.06 218 ASN A CA 1
ATOM 1791 C C . ASN A 1 218 ? 8.642 8.093 -29.585 1.00 91.06 218 ASN A C 1
ATOM 1793 O O . ASN A 1 218 ? 9.338 8.981 -29.099 1.00 91.06 218 ASN A O 1
ATOM 1797 N N . TYR A 1 219 ? 8.869 7.592 -30.802 1.00 93.19 219 TYR A N 1
ATOM 1798 C CA . TYR A 1 219 ? 10.010 7.948 -31.650 1.00 93.19 219 TYR A CA 1
ATOM 1799 C C . TYR A 1 219 ? 9.532 8.598 -32.949 1.00 93.19 219 TYR A C 1
ATOM 1801 O O . TYR A 1 219 ? 9.491 7.981 -34.013 1.00 93.19 219 TYR A O 1
ATOM 1809 N N . THR A 1 220 ? 9.147 9.869 -32.846 1.00 88.94 220 THR A N 1
ATOM 1810 C CA . THR A 1 220 ? 8.428 10.611 -33.894 1.00 88.94 220 THR A CA 1
ATOM 1811 C C . THR A 1 220 ? 9.231 10.877 -35.165 1.00 88.94 220 THR A C 1
ATOM 1813 O O . THR A 1 220 ? 8.639 11.245 -36.177 1.00 88.94 220 THR A O 1
ATOM 1816 N N . HIS A 1 221 ? 10.559 10.721 -35.140 1.00 89.25 221 HIS A N 1
ATOM 1817 C CA . HIS A 1 221 ? 11.398 10.913 -36.328 1.00 89.25 221 HIS A CA 1
ATOM 1818 C C . HIS A 1 221 ? 11.558 9.623 -37.140 1.00 89.25 221 HIS A C 1
ATOM 1820 O O . HIS A 1 221 ? 11.921 9.673 -38.320 1.00 89.25 221 HIS A O 1
ATOM 1826 N N . LEU A 1 222 ? 11.249 8.463 -36.557 1.00 89.81 222 LEU A N 1
ATOM 1827 C CA . LEU A 1 222 ? 11.269 7.192 -37.272 1.00 89.81 222 LEU A CA 1
ATOM 1828 C C . LEU A 1 222 ? 10.062 7.076 -38.207 1.00 89.81 222 LEU A C 1
ATOM 1830 O O . LEU A 1 222 ? 8.925 7.366 -37.844 1.00 89.81 222 LEU A O 1
ATOM 1834 N N . SER A 1 223 ? 10.318 6.632 -39.435 1.00 89.69 223 SER A N 1
ATOM 1835 C CA . SER A 1 223 ? 9.260 6.303 -40.385 1.00 89.69 223 SER A CA 1
ATOM 1836 C C . SER A 1 223 ? 8.631 4.947 -40.053 1.00 89.69 223 SER A C 1
ATOM 1838 O O . SER A 1 223 ? 9.207 4.136 -39.325 1.00 89.69 223 SER A O 1
ATOM 1840 N N . HIS A 1 224 ? 7.466 4.658 -40.639 1.00 88.81 224 HIS A N 1
ATOM 1841 C CA . HIS A 1 224 ? 6.846 3.334 -40.527 1.00 88.81 224 HIS A CA 1
ATOM 1842 C C . HIS A 1 224 ? 7.794 2.207 -40.968 1.00 88.81 224 HIS A C 1
ATOM 1844 O O . HIS A 1 224 ? 7.884 1.195 -40.279 1.00 88.81 224 HIS A O 1
ATOM 1850 N N . SER A 1 225 ? 8.550 2.424 -42.051 1.00 90.00 225 SER A N 1
ATOM 1851 C CA . SER A 1 225 ? 9.544 1.467 -42.553 1.00 90.00 225 SER A CA 1
ATOM 1852 C C . SER A 1 225 ? 10.686 1.244 -41.559 1.00 90.00 225 SER A C 1
ATOM 1854 O O . SER A 1 225 ? 11.111 0.107 -41.365 1.00 90.00 225 SER A O 1
ATOM 1856 N N . ASP A 1 226 ? 11.166 2.305 -40.904 1.00 90.44 226 ASP A N 1
ATOM 1857 C CA . ASP A 1 226 ? 12.248 2.201 -39.914 1.00 90.44 226 ASP A CA 1
ATOM 1858 C C . ASP A 1 226 ? 11.792 1.345 -38.720 1.00 90.44 226 ASP A C 1
ATOM 1860 O O . ASP A 1 226 ? 12.491 0.429 -38.285 1.00 90.44 226 ASP A O 1
ATOM 1864 N N . VAL A 1 227 ? 10.572 1.594 -38.229 1.00 93.19 227 VAL A N 1
ATOM 1865 C CA . VAL A 1 227 ? 9.980 0.829 -37.122 1.00 93.19 227 VAL A CA 1
ATOM 1866 C C . VAL A 1 227 ? 9.729 -0.629 -37.512 1.00 93.19 227 VAL A C 1
ATOM 1868 O O . VAL A 1 227 ? 10.003 -1.520 -36.710 1.00 93.19 227 VAL A O 1
ATOM 1871 N N . ASP A 1 228 ? 9.252 -0.896 -38.729 1.00 93.00 228 ASP A N 1
ATOM 1872 C CA . ASP A 1 228 ? 9.053 -2.266 -39.214 1.00 93.00 228 ASP A CA 1
ATOM 1873 C C . ASP A 1 228 ? 10.365 -3.061 -39.232 1.00 93.00 228 ASP A C 1
ATOM 1875 O O . ASP A 1 228 ? 10.387 -4.222 -38.819 1.00 93.00 228 ASP A O 1
ATOM 1879 N N . GLN A 1 229 ? 11.473 -2.435 -39.636 1.00 91.50 229 GLN A N 1
ATOM 1880 C CA . GLN A 1 229 ? 12.783 -3.086 -39.663 1.00 91.50 229 GLN A CA 1
ATOM 1881 C C . GLN A 1 229 ? 13.336 -3.355 -38.256 1.00 91.50 229 GLN A C 1
ATOM 1883 O O . GLN A 1 229 ? 13.830 -4.457 -38.005 1.00 91.50 229 GLN A O 1
ATOM 1888 N N . VAL A 1 230 ? 13.190 -2.412 -37.314 1.00 92.94 230 VAL A N 1
ATOM 1889 C CA . VAL A 1 230 ? 13.540 -2.640 -35.896 1.00 92.94 230 VAL A CA 1
ATOM 1890 C C . VAL A 1 230 ? 12.764 -3.836 -35.342 1.00 92.94 230 VAL A C 1
ATOM 1892 O O . VAL A 1 230 ? 13.343 -4.737 -34.735 1.00 92.94 230 VAL A O 1
ATOM 1895 N N . VAL A 1 231 ? 11.455 -3.878 -35.588 1.00 93.88 231 VAL A N 1
ATOM 1896 C CA . VAL A 1 231 ? 10.586 -4.956 -35.107 1.00 93.88 231 VAL A CA 1
ATOM 1897 C C . VAL A 1 231 ? 10.931 -6.300 -35.759 1.00 93.88 231 VAL A C 1
ATOM 1899 O O . VAL A 1 231 ? 10.942 -7.311 -35.054 1.00 93.88 231 VAL A O 1
ATOM 1902 N N . SER A 1 232 ? 11.280 -6.324 -37.052 1.00 92.25 232 SER A N 1
ATOM 1903 C CA . SER A 1 232 ? 11.729 -7.544 -37.746 1.00 92.25 232 SER A CA 1
ATOM 1904 C C . SER A 1 232 ? 12.977 -8.132 -37.091 1.00 92.25 232 SER A C 1
ATOM 1906 O O . SER A 1 232 ? 12.980 -9.305 -36.722 1.00 92.25 232 SER A O 1
ATOM 1908 N N . ILE A 1 233 ? 14.003 -7.306 -36.847 1.00 90.38 233 ILE A N 1
ATOM 1909 C CA . ILE A 1 233 ? 15.258 -7.750 -36.217 1.00 90.38 233 ILE A CA 1
ATOM 1910 C C . ILE A 1 233 ? 15.001 -8.284 -34.807 1.00 90.38 233 ILE A C 1
ATOM 1912 O O . ILE A 1 233 ? 15.513 -9.344 -34.443 1.00 90.38 233 ILE A O 1
ATOM 1916 N N . VAL A 1 234 ? 14.184 -7.585 -34.015 1.00 89.94 234 VAL A N 1
ATOM 1917 C CA . VAL A 1 234 ? 13.825 -8.007 -32.653 1.00 89.94 234 VAL A CA 1
ATOM 1918 C C . VAL A 1 234 ? 13.106 -9.358 -32.670 1.00 89.94 234 VAL A C 1
ATOM 1920 O O . VAL A 1 234 ? 13.410 -10.222 -31.847 1.00 89.94 234 VAL A O 1
ATOM 1923 N N . ARG A 1 235 ? 12.188 -9.578 -33.619 1.00 88.75 235 ARG A N 1
ATOM 1924 C CA . ARG A 1 235 ? 11.438 -10.837 -33.752 1.00 88.75 235 ARG A CA 1
ATOM 1925 C C . ARG A 1 235 ? 12.312 -11.993 -34.219 1.00 88.75 235 ARG A C 1
ATOM 1927 O O . ARG A 1 235 ? 12.274 -13.054 -33.595 1.00 88.75 235 ARG A O 1
ATOM 1934 N N . GLU A 1 236 ? 13.101 -11.792 -35.269 1.00 90.56 236 GLU A N 1
ATOM 1935 C CA . GLU A 1 236 ? 13.995 -12.815 -35.827 1.00 90.56 236 GLU A CA 1
ATOM 1936 C C . GLU A 1 236 ? 14.998 -13.315 -34.783 1.00 90.56 236 GLU A C 1
ATOM 1938 O O . GLU A 1 236 ? 15.243 -14.516 -34.672 1.00 90.56 236 GLU A O 1
ATOM 1943 N N . ASN A 1 237 ? 15.500 -12.401 -33.952 1.00 88.69 237 ASN A N 1
ATOM 1944 C CA . ASN A 1 237 ? 16.497 -12.697 -32.929 1.00 88.69 237 ASN A CA 1
ATOM 1945 C C . ASN A 1 237 ? 15.908 -12.978 -31.536 1.00 88.69 237 ASN A C 1
ATOM 1947 O O . ASN A 1 237 ? 16.653 -13.271 -30.602 1.00 88.69 237 ASN A O 1
ATOM 1951 N N . LYS A 1 238 ? 14.576 -12.935 -31.387 1.00 88.44 238 LYS A N 1
ATOM 1952 C CA . LYS A 1 238 ? 13.850 -13.143 -30.118 1.00 88.44 238 LYS A CA 1
ATOM 1953 C C . LYS A 1 238 ? 14.315 -12.220 -28.985 1.00 88.44 238 LYS A C 1
ATOM 1955 O O . LYS A 1 238 ? 14.398 -12.641 -27.829 1.00 88.44 238 LYS A O 1
ATOM 1960 N N . PHE A 1 239 ? 14.614 -10.967 -29.309 1.00 88.38 239 PHE A N 1
ATOM 1961 C CA . PHE A 1 239 ? 14.939 -9.963 -28.305 1.00 88.38 239 PHE A CA 1
ATOM 1962 C C . PHE A 1 239 ? 13.682 -9.432 -27.607 1.00 88.38 239 PHE A C 1
ATOM 1964 O O . PHE A 1 239 ? 12.562 -9.560 -28.104 1.00 88.38 239 PHE A O 1
ATOM 1971 N N . ASN A 1 240 ? 13.879 -8.872 -26.416 1.00 88.06 240 ASN A N 1
ATOM 1972 C CA . ASN A 1 240 ? 12.806 -8.352 -25.574 1.00 88.06 240 ASN A CA 1
ATOM 1973 C C . ASN A 1 240 ? 12.465 -6.891 -25.922 1.00 88.06 240 ASN A C 1
ATOM 1975 O O . ASN A 1 240 ? 13.112 -6.258 -26.761 1.00 88.06 240 ASN A O 1
ATOM 1979 N N . PHE A 1 241 ? 11.439 -6.347 -25.268 1.00 89.19 241 PHE A N 1
ATOM 1980 C CA . PHE A 1 241 ? 10.974 -4.980 -25.504 1.00 89.19 241 PHE A CA 1
ATOM 1981 C C . PHE A 1 241 ? 12.066 -3.924 -25.283 1.00 89.19 241 PHE A C 1
ATOM 1983 O O . PHE A 1 241 ? 12.169 -2.985 -26.069 1.00 89.19 241 PHE A O 1
ATOM 1990 N N . GLU A 1 242 ? 12.898 -4.086 -24.252 1.00 89.00 242 GLU A N 1
ATOM 1991 C CA . GLU A 1 242 ? 13.973 -3.135 -23.933 1.00 89.00 242 GLU A CA 1
ATOM 1992 C C . GLU A 1 242 ? 14.976 -3.005 -25.082 1.00 89.00 242 GLU A C 1
ATOM 1994 O O . GLU A 1 242 ? 15.429 -1.905 -25.397 1.00 89.00 242 GLU A O 1
ATOM 1999 N N . PHE A 1 243 ? 15.255 -4.112 -25.772 1.00 91.00 243 PHE A N 1
ATOM 2000 C CA . PHE A 1 243 ? 16.105 -4.119 -26.956 1.00 91.00 243 PHE A CA 1
ATOM 2001 C C . PHE A 1 243 ? 15.500 -3.286 -28.091 1.00 91.00 243 PHE A C 1
ATOM 2003 O O . PHE A 1 243 ? 16.165 -2.422 -28.661 1.00 91.00 243 PHE A O 1
ATOM 2010 N N . ALA A 1 244 ? 14.215 -3.508 -28.385 1.00 92.12 244 ALA A N 1
ATOM 2011 C CA . ALA A 1 244 ? 13.486 -2.771 -29.414 1.00 92.12 244 ALA A CA 1
ATOM 2012 C C . ALA A 1 244 ? 13.414 -1.268 -29.101 1.00 92.12 244 ALA A C 1
ATOM 2014 O O . ALA A 1 244 ? 13.621 -0.431 -29.979 1.00 92.12 244 ALA A O 1
ATOM 2015 N N . ASN A 1 245 ? 13.142 -0.937 -27.838 1.00 92.94 245 ASN A N 1
ATOM 2016 C CA . ASN A 1 245 ? 13.046 0.430 -27.343 1.00 92.94 245 ASN A CA 1
ATOM 2017 C C . ASN A 1 245 ? 14.403 1.148 -27.449 1.00 92.94 245 ASN A C 1
ATOM 2019 O O . ASN A 1 245 ? 14.471 2.260 -27.964 1.00 92.94 245 ASN A O 1
ATOM 2023 N N . MET A 1 246 ? 15.497 0.493 -27.051 1.00 92.56 246 MET A N 1
ATOM 2024 C CA . MET A 1 246 ? 16.836 1.078 -27.140 1.00 92.56 246 MET A CA 1
ATOM 2025 C C . MET A 1 246 ? 17.312 1.250 -28.587 1.00 92.56 246 MET A C 1
ATOM 2027 O O . MET A 1 246 ? 17.847 2.301 -28.926 1.00 92.56 246 MET A O 1
ATOM 2031 N N . MET A 1 247 ? 17.071 0.268 -29.464 1.00 93.94 247 MET A N 1
ATOM 2032 C CA . MET A 1 247 ? 17.373 0.409 -30.894 1.00 93.94 247 MET A CA 1
ATOM 2033 C C . MET A 1 247 ? 16.646 1.608 -31.507 1.00 93.94 247 MET A C 1
ATOM 2035 O O . MET A 1 247 ? 17.255 2.405 -32.219 1.00 93.94 247 MET A O 1
ATOM 2039 N N . ALA A 1 248 ? 15.348 1.742 -31.226 1.00 94.00 248 ALA A N 1
ATOM 2040 C CA . ALA A 1 248 ? 14.544 2.831 -31.760 1.00 94.00 248 ALA A CA 1
ATOM 2041 C C . ALA A 1 248 ? 14.977 4.201 -31.212 1.00 94.00 248 ALA A C 1
ATOM 2043 O O . ALA A 1 248 ? 15.030 5.157 -31.979 1.00 94.00 248 ALA A O 1
ATOM 2044 N N . ASP A 1 249 ? 15.356 4.299 -29.935 1.00 94.06 249 ASP A N 1
ATOM 2045 C CA . ASP A 1 249 ? 15.889 5.538 -29.353 1.00 94.06 249 ASP A CA 1
ATOM 2046 C C . ASP A 1 249 ? 17.167 6.011 -30.056 1.00 94.06 249 ASP A C 1
ATOM 2048 O O . ASP A 1 249 ? 17.263 7.170 -30.465 1.00 94.06 249 ASP A O 1
ATOM 2052 N N . LEU A 1 250 ? 18.124 5.103 -30.260 1.00 92.94 250 LEU A N 1
ATOM 2053 C CA . LEU A 1 250 ? 19.393 5.419 -30.917 1.00 92.94 250 LEU A CA 1
ATOM 2054 C C . LEU A 1 250 ? 19.195 5.854 -32.368 1.00 92.94 250 LEU A C 1
ATOM 2056 O O . LEU A 1 250 ? 19.738 6.872 -32.795 1.00 92.94 250 LEU A O 1
ATOM 2060 N N . LEU A 1 251 ? 18.369 5.119 -33.115 1.00 93.31 251 LEU A N 1
ATOM 2061 C CA . LEU A 1 251 ? 18.046 5.457 -34.499 1.00 93.31 251 LEU A CA 1
ATOM 2062 C C . LEU A 1 251 ? 17.293 6.788 -34.601 1.00 93.31 251 LEU A C 1
ATOM 2064 O O . LEU A 1 251 ? 17.544 7.564 -35.520 1.00 93.31 251 LEU A O 1
ATOM 2068 N N . ASN A 1 252 ? 16.396 7.074 -33.655 1.00 91.81 252 ASN A N 1
ATOM 2069 C CA . ASN A 1 252 ? 15.645 8.324 -33.618 1.00 91.81 252 ASN A CA 1
ATOM 2070 C C . ASN A 1 252 ? 16.567 9.527 -33.364 1.00 91.81 252 ASN A C 1
ATOM 2072 O O . ASN A 1 252 ? 16.418 10.543 -34.037 1.00 91.81 252 ASN A O 1
ATOM 2076 N N . LYS A 1 253 ? 17.539 9.397 -32.449 1.00 91.31 253 LYS A N 1
ATOM 2077 C CA . LYS A 1 253 ? 18.568 10.420 -32.186 1.00 91.31 253 LYS A CA 1
ATOM 2078 C C . LYS A 1 253 ? 19.479 10.644 -33.391 1.00 91.31 253 LYS A C 1
ATOM 2080 O O . LYS A 1 253 ? 19.613 11.772 -33.843 1.00 91.31 253 LYS A O 1
ATOM 2085 N N . MET A 1 254 ? 20.018 9.570 -33.968 1.00 89.44 254 MET A N 1
ATOM 2086 C CA . MET A 1 254 ? 20.869 9.659 -35.158 1.00 89.44 254 MET A CA 1
ATOM 2087 C C . MET A 1 254 ? 20.141 10.319 -36.333 1.00 89.44 254 MET A C 1
ATOM 2089 O O . MET A 1 254 ? 20.697 11.153 -37.041 1.00 89.44 254 MET A O 1
ATOM 2093 N N . LYS A 1 255 ? 18.868 9.973 -36.542 1.00 88.31 255 LYS A N 1
ATOM 2094 C CA . LYS A 1 255 ? 18.068 10.570 -37.611 1.00 88.31 255 LYS A CA 1
ATOM 2095 C C . LYS A 1 255 ? 17.775 12.049 -37.358 1.00 88.31 255 LYS A C 1
ATOM 2097 O O . LYS A 1 255 ? 17.789 12.818 -38.312 1.00 88.31 255 LYS A O 1
ATOM 2102 N N . LEU A 1 256 ? 17.533 12.446 -36.108 1.00 86.88 256 LEU A N 1
ATOM 2103 C CA . LEU A 1 256 ? 17.373 13.851 -35.730 1.00 86.88 256 LEU A CA 1
ATOM 2104 C C . LEU A 1 256 ? 18.639 14.657 -36.061 1.00 86.88 256 LEU A C 1
ATOM 2106 O O . LEU A 1 256 ? 18.545 15.641 -36.790 1.00 86.88 256 LEU A O 1
ATOM 2110 N N . ASP A 1 257 ? 19.809 14.182 -35.635 1.00 83.62 257 ASP A N 1
ATOM 2111 C CA . ASP A 1 257 ? 21.089 14.853 -35.895 1.00 83.62 257 ASP A CA 1
ATOM 2112 C C . ASP A 1 257 ? 21.393 14.954 -37.400 1.00 83.62 257 ASP A 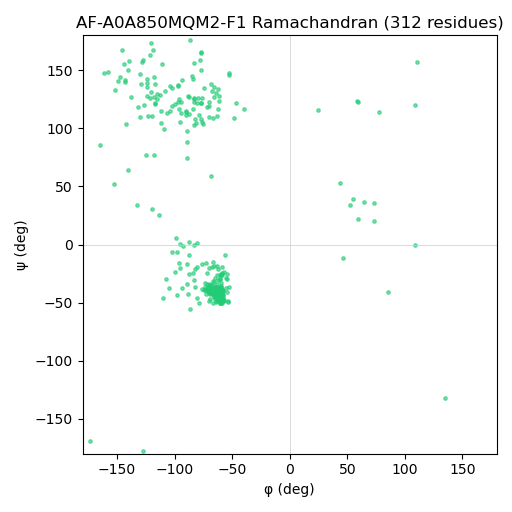C 1
ATOM 2114 O O . ASP A 1 257 ? 21.875 15.978 -37.880 1.00 83.62 257 ASP A O 1
ATOM 2118 N N . ARG A 1 258 ? 21.064 13.918 -38.183 1.00 82.38 258 ARG A N 1
ATOM 2119 C CA . ARG A 1 258 ? 21.259 13.929 -39.643 1.00 82.38 258 ARG A CA 1
ATOM 2120 C C . ARG A 1 258 ? 20.280 14.854 -40.372 1.00 82.38 258 ARG A C 1
ATOM 2122 O O . ARG A 1 258 ? 20.684 15.479 -41.346 1.00 82.38 258 ARG A O 1
ATOM 2129 N N . ILE A 1 259 ? 19.038 14.998 -39.898 1.00 75.56 259 ILE A N 1
ATOM 2130 C CA . ILE A 1 259 ? 18.057 15.955 -40.453 1.00 75.56 259 ILE A CA 1
ATOM 2131 C C . ILE A 1 259 ? 18.502 17.409 -40.229 1.00 75.56 259 ILE A C 1
ATOM 2133 O O . ILE A 1 259 ? 18.221 18.269 -41.061 1.00 75.56 259 ILE A O 1
ATOM 2137 N N . GLU A 1 260 ? 19.203 17.700 -39.131 1.00 64.50 260 GLU A N 1
ATOM 2138 C CA . GLU A 1 260 ? 19.756 19.039 -38.875 1.00 64.50 260 GLU A CA 1
ATOM 2139 C C . GLU A 1 260 ? 20.926 19.396 -39.812 1.00 64.50 260 GLU A C 1
ATOM 2141 O O . GLU A 1 260 ? 21.231 20.576 -39.997 1.00 64.50 260 GLU A O 1
ATOM 2146 N N . ILE A 1 261 ? 21.566 18.393 -40.424 1.00 62.09 261 ILE A N 1
ATOM 2147 C CA . ILE A 1 261 ? 22.765 18.541 -41.264 1.00 62.09 261 ILE A CA 1
ATOM 2148 C C . ILE A 1 261 ? 22.439 18.411 -42.764 1.00 62.09 261 ILE A C 1
ATOM 2150 O O . ILE A 1 261 ? 23.021 19.128 -43.580 1.00 62.09 261 ILE A O 1
ATOM 2154 N N . GLU A 1 262 ? 21.519 17.518 -43.139 1.00 56.75 262 GLU A N 1
ATOM 2155 C CA . GLU A 1 262 ? 21.144 17.207 -44.523 1.00 56.75 262 GLU A CA 1
ATOM 2156 C C . GLU A 1 262 ? 19.641 17.458 -44.749 1.00 56.75 262 GLU A C 1
ATOM 2158 O O . GLU A 1 262 ? 18.786 16.937 -44.037 1.00 56.75 262 GLU A O 1
ATOM 2163 N N . ASP A 1 263 ? 19.317 18.271 -45.759 1.00 49.97 263 ASP A N 1
ATOM 2164 C CA . ASP A 1 263 ? 17.977 18.801 -46.051 1.00 49.97 263 ASP A CA 1
ATOM 2165 C C . ASP A 1 263 ? 16.859 17.721 -46.035 1.00 49.97 263 ASP A C 1
ATOM 2167 O O . ASP A 1 263 ? 16.759 16.873 -46.923 1.00 49.97 263 ASP A O 1
ATOM 2171 N N . ALA A 1 264 ? 16.014 17.783 -44.997 1.00 52.12 264 ALA A N 1
ATOM 2172 C CA . ALA A 1 264 ? 14.638 17.290 -44.787 1.00 52.12 264 ALA A CA 1
ATOM 2173 C C . ALA A 1 264 ? 14.191 15.853 -45.173 1.00 52.12 264 ALA A C 1
ATOM 2175 O O . ALA A 1 264 ? 13.096 15.457 -44.765 1.00 52.12 264 ALA A O 1
ATOM 2176 N N . LEU A 1 265 ? 14.955 15.047 -45.915 1.00 54.69 265 LEU A N 1
ATOM 2177 C CA . LEU A 1 265 ? 14.488 13.760 -46.471 1.00 54.69 265 LEU A CA 1
ATOM 2178 C C . LEU A 1 265 ? 15.461 12.594 -46.247 1.00 54.69 265 LEU A C 1
ATOM 2180 O O . LEU A 1 265 ? 15.549 11.672 -47.058 1.00 54.69 265 LEU A O 1
ATOM 2184 N N . TYR A 1 266 ? 16.163 12.603 -45.114 1.00 65.94 266 TYR A N 1
ATOM 2185 C CA . TYR A 1 266 ? 17.043 11.503 -44.736 1.00 65.94 266 TYR A CA 1
ATOM 2186 C C . TYR A 1 266 ? 16.248 10.252 -44.311 1.00 65.94 266 TYR A C 1
ATOM 2188 O O . TYR A 1 266 ? 15.493 10.270 -43.332 1.00 65.94 266 TYR A O 1
ATOM 2196 N N . SER A 1 267 ? 16.425 9.145 -45.038 1.00 71.50 267 SER A N 1
ATOM 2197 C CA . SER A 1 267 ? 15.913 7.816 -44.676 1.00 71.50 267 SER A CA 1
ATOM 2198 C C . SER A 1 267 ? 17.040 6.944 -44.135 1.00 71.50 267 SER A C 1
ATOM 2200 O O . SER A 1 267 ? 18.110 6.899 -44.740 1.00 71.50 267 SER A O 1
ATOM 2202 N N . LEU A 1 268 ? 16.787 6.218 -43.046 1.00 83.56 268 LEU A N 1
ATOM 2203 C CA . LEU A 1 268 ? 17.756 5.272 -42.495 1.00 83.56 268 LEU A CA 1
ATOM 2204 C C . LEU A 1 268 ? 17.946 4.095 -43.461 1.00 83.56 268 LEU A C 1
ATOM 2206 O O . LEU A 1 268 ? 16.970 3.526 -43.957 1.00 83.56 268 LEU A O 1
ATOM 2210 N N . GLY A 1 269 ? 19.203 3.742 -43.734 1.00 85.38 269 GLY A N 1
ATOM 2211 C CA . GLY A 1 269 ? 19.547 2.549 -44.509 1.00 85.38 269 GLY A CA 1
ATOM 2212 C C . GLY A 1 269 ? 19.412 1.270 -43.680 1.00 85.38 269 GLY A C 1
ATOM 2213 O O . GLY A 1 269 ? 19.370 1.310 -42.450 1.00 85.38 269 GLY A O 1
ATOM 2214 N N . GLN A 1 270 ? 19.409 0.105 -44.336 1.00 86.94 270 GLN A N 1
ATOM 2215 C CA . GLN A 1 270 ? 19.434 -1.179 -43.616 1.00 86.94 270 GLN A CA 1
ATOM 2216 C C . GLN A 1 270 ? 20.719 -1.330 -42.786 1.00 86.94 270 GLN A C 1
ATOM 2218 O O . GLN A 1 270 ? 20.714 -1.941 -41.718 1.00 86.94 270 GLN A O 1
ATOM 2223 N N . GLU A 1 271 ? 21.811 -0.724 -43.249 1.00 88.88 271 GLU A N 1
ATOM 2224 C CA . GLU A 1 271 ? 23.109 -0.665 -42.588 1.00 88.88 271 GLU A CA 1
ATOM 2225 C C . GLU A 1 271 ? 23.062 0.124 -41.275 1.00 88.88 271 GLU A C 1
ATOM 2227 O O . GLU A 1 271 ? 23.703 -0.277 -40.306 1.00 88.88 271 GLU A O 1
ATOM 2232 N N . ASP A 1 272 ? 22.270 1.198 -41.208 1.00 90.69 272 ASP A N 1
ATOM 2233 C CA . ASP A 1 272 ? 22.078 1.994 -39.991 1.00 90.69 272 ASP A CA 1
ATOM 2234 C C . ASP A 1 272 ? 21.338 1.194 -38.916 1.00 90.69 272 ASP A C 1
ATOM 2236 O O . ASP A 1 272 ? 21.712 1.190 -37.743 1.00 90.69 272 ASP A O 1
ATOM 2240 N N . ILE A 1 273 ? 20.301 0.463 -39.326 1.00 90.56 273 ILE A N 1
ATOM 2241 C CA . ILE A 1 273 ? 19.499 -0.365 -38.420 1.00 90.56 273 ILE A CA 1
ATOM 2242 C C . ILE A 1 273 ? 20.307 -1.582 -37.948 1.00 90.56 273 ILE A C 1
ATOM 2244 O O . ILE A 1 273 ? 20.265 -1.938 -36.768 1.00 90.56 273 ILE A O 1
ATOM 2248 N N . ALA A 1 274 ? 21.107 -2.178 -38.834 1.00 90.81 274 ALA A N 1
ATOM 2249 C CA . ALA A 1 274 ? 22.051 -3.235 -38.486 1.00 90.81 274 ALA A CA 1
ATOM 2250 C C . ALA A 1 274 ? 23.148 -2.751 -37.521 1.00 90.81 274 ALA A C 1
ATOM 2252 O O . ALA A 1 274 ? 23.501 -3.469 -36.582 1.00 90.81 274 ALA A O 1
ATOM 2253 N N . ALA A 1 275 ? 23.663 -1.534 -37.721 1.00 91.38 275 ALA A N 1
ATOM 2254 C CA . ALA A 1 275 ? 24.606 -0.899 -36.807 1.00 91.38 275 ALA A CA 1
ATOM 2255 C C . ALA A 1 275 ? 23.984 -0.704 -35.416 1.00 91.38 275 ALA A C 1
ATOM 2257 O O . ALA A 1 275 ? 24.569 -1.146 -34.427 1.00 91.38 275 ALA A O 1
ATOM 2258 N N . ALA A 1 276 ? 22.766 -0.157 -35.335 1.00 92.94 276 ALA A N 1
ATOM 2259 C CA . ALA A 1 276 ? 22.049 -0.007 -34.069 1.00 92.94 276 ALA A CA 1
ATOM 2260 C C . ALA A 1 276 ? 21.820 -1.352 -33.369 1.00 92.94 276 ALA A C 1
ATOM 2262 O O . ALA A 1 276 ? 22.044 -1.462 -32.167 1.00 92.94 276 ALA A O 1
ATOM 2263 N N . ALA A 1 277 ? 21.453 -2.403 -34.108 1.00 91.56 277 ALA A N 1
ATOM 2264 C CA . ALA A 1 277 ? 21.291 -3.737 -33.537 1.00 91.56 277 ALA A CA 1
ATOM 2265 C C . ALA A 1 277 ? 22.592 -4.252 -32.895 1.00 91.56 277 ALA A C 1
ATOM 2267 O O . ALA A 1 277 ? 22.564 -4.739 -31.767 1.00 91.56 277 ALA A O 1
ATOM 2268 N N . LYS A 1 278 ? 23.738 -4.107 -33.574 1.00 91.19 278 LYS A N 1
ATOM 2269 C CA . LYS A 1 278 ? 25.055 -4.522 -33.049 1.00 91.19 278 LYS A CA 1
ATOM 2270 C C . LYS A 1 278 ? 25.452 -3.757 -31.796 1.00 91.19 278 LYS A C 1
ATOM 2272 O O . LYS A 1 278 ? 25.876 -4.351 -30.808 1.00 91.19 278 LYS A O 1
ATOM 2277 N N . VAL A 1 279 ? 25.276 -2.445 -31.834 1.00 89.75 279 VAL A N 1
ATOM 2278 C CA . VAL A 1 279 ? 25.583 -1.557 -30.718 1.00 89.75 279 VAL A CA 1
ATOM 2279 C C . VAL A 1 279 ? 24.744 -1.931 -29.486 1.00 89.75 279 VAL A C 1
ATOM 2281 O O . VAL A 1 279 ? 25.278 -2.084 -28.388 1.00 89.75 279 VAL A O 1
ATOM 2284 N N . VAL A 1 280 ? 23.444 -2.176 -29.668 1.00 89.50 280 VAL A N 1
ATOM 2285 C CA . VAL A 1 280 ? 22.540 -2.577 -28.580 1.00 89.50 280 VAL A CA 1
ATOM 2286 C C . VAL A 1 280 ? 22.856 -3.992 -28.070 1.00 89.50 280 VAL A C 1
ATOM 2288 O O . VAL A 1 280 ? 22.863 -4.208 -26.858 1.00 89.50 280 VAL A O 1
ATOM 2291 N N . VAL A 1 281 ? 23.201 -4.945 -28.951 1.00 88.81 281 VAL A N 1
ATOM 2292 C CA . VAL A 1 281 ? 23.709 -6.280 -28.558 1.00 88.81 281 VAL A CA 1
ATOM 2293 C C . VAL A 1 281 ? 24.899 -6.143 -27.609 1.00 88.81 281 VAL A C 1
ATOM 2295 O O . VAL A 1 281 ? 24.898 -6.753 -26.536 1.00 88.81 281 VAL A O 1
ATOM 2298 N N . ASN A 1 282 ? 25.876 -5.312 -27.975 1.00 86.38 282 ASN A N 1
ATOM 2299 C CA . ASN A 1 282 ? 27.077 -5.091 -27.176 1.00 86.38 282 ASN A CA 1
ATOM 2300 C C . ASN A 1 282 ? 26.761 -4.395 -25.848 1.00 86.38 282 ASN A C 1
ATOM 2302 O O . ASN A 1 282 ? 27.273 -4.811 -24.809 1.00 86.38 282 ASN A O 1
ATOM 2306 N N . TYR A 1 283 ? 25.870 -3.397 -25.854 1.00 85.31 283 TYR A N 1
ATOM 2307 C CA . TYR A 1 283 ? 25.432 -2.699 -24.643 1.00 85.31 283 TYR A CA 1
ATOM 2308 C C . TYR A 1 283 ? 24.809 -3.648 -23.609 1.00 85.31 283 TYR A C 1
ATOM 2310 O O . TYR A 1 283 ? 25.124 -3.576 -22.422 1.00 85.31 283 TYR A O 1
ATOM 2318 N N . PHE A 1 284 ? 23.964 -4.582 -24.055 1.00 80.44 284 PHE A N 1
ATOM 2319 C CA . PHE A 1 284 ? 23.356 -5.590 -23.182 1.00 80.44 284 PHE A CA 1
ATOM 2320 C C . PHE A 1 284 ? 24.283 -6.780 -22.864 1.00 80.44 284 PHE A C 1
ATOM 2322 O O . PHE A 1 284 ? 23.879 -7.695 -22.145 1.00 80.44 284 PHE A O 1
ATOM 2329 N N . GLY A 1 285 ? 25.526 -6.779 -23.360 1.00 79.44 285 GLY A N 1
ATOM 2330 C CA . GLY A 1 285 ? 26.517 -7.826 -23.101 1.00 79.44 285 GLY A CA 1
ATOM 2331 C C . GLY A 1 285 ? 26.250 -9.147 -23.831 1.00 79.44 285 GLY A C 1
ATOM 2332 O O . GLY A 1 285 ? 26.750 -10.193 -23.412 1.00 79.44 285 GLY A O 1
ATOM 2333 N N . PHE A 1 286 ? 25.453 -9.128 -24.902 1.00 80.00 286 PHE A N 1
ATOM 2334 C CA . PHE A 1 286 ? 25.222 -10.294 -25.752 1.00 80.00 286 PHE A CA 1
ATOM 2335 C C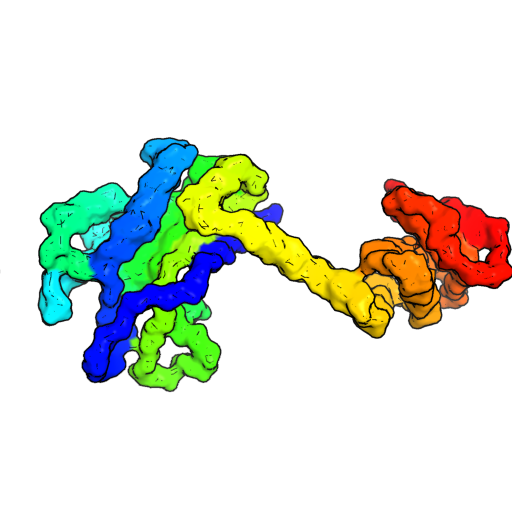 . PHE A 1 286 ? 26.338 -10.448 -26.798 1.00 80.00 286 PHE A C 1
ATOM 2337 O O . PHE A 1 286 ? 27.015 -9.495 -27.165 1.00 80.00 286 PHE A O 1
ATOM 2344 N N . ASN A 1 287 ? 26.541 -11.674 -27.289 1.00 75.62 287 ASN A N 1
ATOM 2345 C CA . ASN A 1 287 ? 27.533 -11.954 -28.328 1.00 75.62 287 ASN A CA 1
ATOM 2346 C C . ASN A 1 287 ? 26.955 -11.645 -29.721 1.00 75.62 287 ASN A C 1
ATOM 2348 O O . ASN A 1 287 ? 25.932 -12.223 -30.096 1.00 75.62 287 ASN A O 1
ATOM 2352 N N . GLU A 1 288 ? 27.644 -10.809 -30.506 1.00 73.31 288 GLU A N 1
ATOM 2353 C CA . GLU A 1 288 ? 27.276 -10.465 -31.892 1.00 73.31 288 GLU A CA 1
ATOM 2354 C C . GLU A 1 288 ? 27.089 -11.681 -32.806 1.00 73.31 288 GLU A C 1
ATOM 2356 O O . GLU A 1 288 ? 26.332 -11.611 -33.768 1.00 73.31 288 GLU A O 1
ATOM 2361 N N . GLN A 1 289 ? 27.728 -12.816 -32.507 1.00 69.38 289 GLN A N 1
ATOM 2362 C CA . GLN A 1 289 ? 27.586 -14.044 -33.301 1.00 69.38 289 GLN A CA 1
ATOM 2363 C C . GLN A 1 289 ? 26.160 -14.616 -33.306 1.00 69.38 289 GLN A C 1
ATOM 2365 O O . GLN A 1 289 ? 25.828 -15.409 -34.183 1.00 69.38 289 GLN A O 1
ATOM 2370 N N . ASN A 1 290 ? 25.320 -14.211 -32.350 1.00 66.56 290 ASN A N 1
ATOM 2371 C CA . ASN A 1 290 ? 23.921 -14.629 -32.265 1.00 66.56 290 ASN A CA 1
ATOM 2372 C C . ASN A 1 290 ? 22.962 -13.660 -32.975 1.00 66.56 290 ASN A C 1
ATOM 2374 O O . ASN A 1 290 ? 21.758 -13.904 -32.973 1.00 66.56 290 ASN A O 1
ATOM 2378 N N . LEU A 1 291 ? 23.476 -12.568 -33.553 1.00 84.00 291 LEU A N 1
ATOM 2379 C CA . LEU A 1 291 ? 22.681 -11.560 -34.242 1.00 84.00 291 LEU A CA 1
ATOM 2380 C C . LEU A 1 291 ? 22.544 -11.909 -35.731 1.00 84.00 291 LEU A C 1
ATOM 2382 O O . LEU A 1 291 ? 23.498 -11.832 -36.505 1.00 84.00 291 LEU A O 1
ATOM 2386 N N . SER A 1 292 ? 21.328 -12.253 -36.132 1.00 85.31 292 SER A N 1
ATOM 2387 C CA . SER A 1 292 ? 20.915 -12.421 -37.523 1.00 85.31 292 SER A CA 1
ATOM 2388 C C . SER A 1 292 ? 20.553 -11.061 -38.115 1.00 85.31 292 SER A C 1
ATOM 2390 O O . SER A 1 292 ? 19.721 -10.342 -37.559 1.00 85.31 292 SER A O 1
ATOM 2392 N N . LEU A 1 293 ? 21.195 -10.714 -39.232 1.00 87.00 293 LEU A N 1
ATOM 2393 C CA . LEU A 1 293 ? 21.007 -9.462 -39.967 1.00 87.00 293 LEU A CA 1
ATOM 2394 C C . LEU A 1 293 ? 20.712 -9.745 -41.451 1.00 87.00 293 LEU A C 1
ATOM 2396 O O . LEU A 1 293 ? 21.088 -10.814 -41.947 1.00 87.00 293 LEU A O 1
ATOM 2400 N N . PRO A 1 294 ? 20.093 -8.795 -42.180 1.00 80.44 294 PRO A N 1
ATOM 2401 C CA . PRO A 1 294 ? 19.883 -8.900 -43.621 1.00 80.44 294 PRO A CA 1
ATOM 2402 C C . PRO A 1 294 ? 21.170 -9.208 -44.400 1.00 80.44 294 PRO A C 1
ATOM 2404 O O . PRO A 1 294 ? 22.270 -8.794 -44.034 1.00 80.44 294 PRO A O 1
ATOM 2407 N N . SER A 1 295 ? 21.031 -9.949 -45.499 1.00 74.31 295 SER A N 1
ATOM 2408 C CA . SER A 1 295 ? 22.147 -10.281 -46.393 1.00 74.31 295 SER A CA 1
ATOM 2409 C C . SER A 1 295 ? 22.517 -9.084 -47.281 1.00 74.31 295 SER A C 1
ATOM 2411 O O . SER A 1 295 ? 21.634 -8.333 -47.677 1.00 74.31 295 SER A O 1
ATOM 2413 N N . ASN A 1 296 ? 23.792 -8.971 -47.678 1.00 80.19 296 ASN A N 1
ATOM 2414 C CA . ASN A 1 296 ? 24.325 -7.936 -48.591 1.00 80.19 296 ASN A CA 1
ATOM 2415 C C . ASN A 1 296 ? 24.459 -6.514 -48.011 1.00 80.19 296 ASN A C 1
ATOM 2417 O O . ASN A 1 296 ? 24.283 -5.542 -48.739 1.00 80.19 296 ASN A O 1
ATOM 2421 N N . LEU A 1 297 ? 24.813 -6.389 -46.732 1.00 85.69 297 LEU A N 1
ATOM 2422 C CA . LEU A 1 297 ? 25.093 -5.092 -46.111 1.00 85.69 297 LEU A CA 1
ATOM 2423 C C . LEU A 1 297 ? 26.539 -4.635 -46.361 1.00 85.69 297 LEU A C 1
ATOM 2425 O O . LEU A 1 297 ? 27.472 -5.443 -46.301 1.00 85.69 297 LEU A O 1
ATOM 2429 N N . ASP A 1 298 ? 26.740 -3.333 -46.578 1.00 87.00 298 ASP A N 1
ATOM 2430 C CA . ASP A 1 298 ? 28.083 -2.751 -46.680 1.00 87.00 298 ASP A CA 1
ATOM 2431 C C . ASP A 1 298 ? 28.706 -2.545 -45.288 1.00 87.00 298 ASP A C 1
ATOM 2433 O O . ASP A 1 298 ? 28.311 -1.677 -44.504 1.00 87.00 298 ASP A O 1
ATOM 2437 N N . PHE A 1 299 ? 29.741 -3.332 -44.991 1.00 84.19 299 PHE A N 1
ATOM 2438 C CA . PHE A 1 299 ? 30.471 -3.271 -43.724 1.00 84.19 299 PHE A CA 1
ATOM 2439 C C . PHE A 1 299 ? 31.136 -1.918 -43.448 1.00 84.19 299 PHE A C 1
ATOM 2441 O O . PHE A 1 299 ? 31.287 -1.549 -42.281 1.00 84.19 299 PHE A O 1
ATOM 2448 N N . ASN A 1 300 ? 31.537 -1.171 -44.480 1.00 85.12 300 ASN A N 1
ATOM 2449 C CA . ASN A 1 300 ? 32.151 0.142 -44.289 1.00 85.12 300 ASN A CA 1
ATOM 2450 C C . ASN A 1 300 ? 31.116 1.170 -43.821 1.00 85.12 300 ASN A C 1
ATOM 2452 O O . ASN A 1 300 ? 31.428 2.002 -42.967 1.00 85.12 300 ASN A O 1
ATOM 2456 N N . ILE A 1 301 ? 29.887 1.080 -44.339 1.00 86.94 301 ILE A N 1
ATOM 2457 C CA . ILE A 1 301 ? 28.769 1.935 -43.924 1.00 86.94 301 ILE A CA 1
ATOM 2458 C C . ILE A 1 301 ? 28.345 1.574 -42.501 1.00 86.94 301 ILE A C 1
ATOM 2460 O O . ILE A 1 301 ? 28.272 2.462 -41.657 1.00 86.94 301 ILE A O 1
ATOM 2464 N N . ILE A 1 302 ? 28.187 0.277 -42.199 1.00 86.50 302 ILE A N 1
ATOM 2465 C CA . ILE A 1 302 ? 27.869 -0.192 -40.840 1.00 86.50 302 ILE A CA 1
ATOM 2466 C C . ILE A 1 302 ? 28.879 0.354 -39.831 1.00 86.50 302 ILE A C 1
ATOM 2468 O O . ILE A 1 302 ? 28.482 0.894 -38.805 1.00 86.50 302 ILE A O 1
ATOM 2472 N N . LYS A 1 303 ? 30.183 0.238 -40.112 1.00 87.81 303 LYS A N 1
ATOM 2473 C CA . LYS A 1 303 ? 31.222 0.705 -39.188 1.00 87.81 303 LYS A CA 1
ATOM 2474 C C . LYS A 1 303 ? 31.116 2.208 -38.920 1.00 87.81 303 LYS A C 1
ATOM 2476 O O . LYS A 1 303 ? 31.190 2.619 -37.769 1.00 87.81 303 LYS A O 1
ATOM 2481 N N . LYS A 1 304 ? 30.890 3.009 -39.966 1.00 87.75 304 LYS A N 1
ATOM 2482 C CA . LYS A 1 304 ? 30.688 4.456 -39.828 1.00 87.75 304 LYS A CA 1
ATOM 2483 C C . LYS A 1 304 ? 29.458 4.773 -38.968 1.00 87.75 304 LYS A C 1
ATOM 2485 O O . LYS A 1 304 ? 29.539 5.650 -38.115 1.00 87.75 304 LYS A O 1
ATOM 2490 N N . SER A 1 305 ? 28.352 4.058 -39.171 1.00 88.75 305 SER A N 1
ATOM 2491 C CA . SER A 1 305 ? 27.131 4.249 -38.383 1.00 88.75 305 SER A CA 1
ATOM 2492 C C . SER A 1 305 ? 27.290 3.784 -36.933 1.00 88.75 305 SER A C 1
ATOM 2494 O O . SER A 1 305 ? 26.754 4.433 -36.045 1.00 88.75 305 SER A O 1
ATOM 2496 N N . ILE A 1 306 ? 28.071 2.731 -36.657 1.00 88.94 306 ILE A N 1
ATOM 2497 C CA . ILE A 1 306 ? 28.431 2.324 -35.283 1.00 88.94 306 ILE A CA 1
ATOM 2498 C C . ILE A 1 306 ? 29.185 3.455 -34.570 1.00 88.94 306 ILE A C 1
ATOM 2500 O O . ILE A 1 306 ? 28.767 3.868 -33.492 1.00 88.94 306 ILE A O 1
ATOM 2504 N N . ASP A 1 307 ? 30.229 4.012 -35.198 1.00 87.38 307 ASP A N 1
ATOM 2505 C CA . ASP A 1 307 ? 31.040 5.096 -34.616 1.00 87.38 307 ASP A CA 1
ATOM 2506 C C . ASP A 1 307 ? 30.211 6.367 -34.311 1.00 87.38 307 ASP A C 1
ATOM 2508 O O . ASP A 1 307 ? 30.570 7.184 -33.456 1.00 87.38 307 ASP A O 1
ATOM 2512 N N . GLU A 1 308 ? 29.114 6.575 -35.042 1.00 87.25 308 GLU A N 1
ATOM 2513 C CA . GLU A 1 308 ? 28.156 7.658 -34.810 1.00 87.25 308 GLU A CA 1
ATOM 2514 C C . GLU A 1 308 ? 27.185 7.319 -33.673 1.00 87.25 308 GLU A C 1
ATOM 2516 O O . GLU A 1 308 ? 26.994 8.134 -32.773 1.00 87.25 308 GLU A O 1
ATOM 2521 N N . LEU A 1 309 ? 26.630 6.103 -33.673 1.00 87.88 309 LEU A N 1
ATOM 2522 C CA . LEU A 1 309 ? 25.656 5.637 -32.686 1.00 87.88 309 LEU A CA 1
ATOM 2523 C C . LEU A 1 309 ? 26.245 5.479 -31.279 1.00 87.88 309 LEU A C 1
ATOM 2525 O O . LEU A 1 309 ? 25.559 5.775 -30.299 1.00 87.88 309 LEU A O 1
ATOM 2529 N N . ASP A 1 310 ? 27.514 5.076 -31.168 1.00 86.62 310 ASP A N 1
ATOM 2530 C CA . ASP A 1 310 ? 28.218 4.942 -29.884 1.00 86.62 310 ASP A CA 1
ATOM 2531 C C . ASP A 1 310 ? 28.258 6.267 -29.100 1.00 86.62 310 ASP A C 1
ATOM 2533 O O . ASP A 1 310 ? 28.313 6.268 -27.868 1.00 86.62 310 ASP A O 1
ATOM 2537 N N . ARG A 1 311 ? 28.144 7.413 -29.788 1.00 85.19 311 ARG A N 1
ATOM 2538 C CA . ARG A 1 311 ? 28.081 8.741 -29.154 1.00 85.19 311 ARG A CA 1
ATOM 2539 C C . ARG A 1 311 ? 26.808 8.971 -28.343 1.00 85.19 311 ARG A C 1
ATOM 2541 O O . ARG A 1 311 ? 26.792 9.882 -27.526 1.00 85.19 311 ARG A O 1
ATOM 2548 N N . TYR A 1 312 ? 25.751 8.194 -28.577 1.00 81.12 312 TYR A N 1
ATOM 2549 C CA . TYR A 1 312 ? 24.463 8.347 -27.892 1.00 81.12 312 TYR A CA 1
ATOM 2550 C C . TYR A 1 312 ? 24.277 7.387 -26.712 1.00 81.12 312 TYR A C 1
ATOM 2552 O O . TYR A 1 312 ? 23.261 7.472 -26.016 1.00 81.12 312 TYR A O 1
ATOM 2560 N N . ILE A 1 313 ? 25.216 6.458 -26.514 1.00 71.81 313 ILE A N 1
ATOM 2561 C CA . ILE A 1 313 ? 25.180 5.431 -25.459 1.00 71.81 313 ILE A CA 1
ATOM 2562 C C . ILE A 1 313 ? 26.048 5.799 -24.258 1.00 71.81 313 ILE A C 1
ATOM 2564 O O . ILE A 1 313 ? 25.793 5.319 -23.149 1.00 71.81 313 ILE A O 1
ATOM 2568 N N . HIS A 1 314 ? 27.049 6.648 -24.478 1.00 56.00 314 HIS A N 1
ATOM 2569 C CA . HIS A 1 314 ? 27.953 7.186 -23.465 1.00 56.00 314 HIS A CA 1
ATOM 2570 C C . HIS A 1 314 ? 27.559 8.607 -23.059 1.00 56.00 314 HIS A C 1
ATOM 2572 O O . HIS A 1 314 ? 27.752 8.927 -21.864 1.00 56.00 314 HIS A O 1
#

pLDDT: mean 77.62, std 18.17, range [26.62, 95.0]

Sequence (314 aa):
MDYNLEVTASEAPVKNYVAGGEILPFEYVVAESEILEKEIIKFNQKIKEIFGKKYDLKLNSIRLCVGTDENYVTIDESNLKEVDIIPTIQGLQEFIQANKKSVFGFTIRRYDTKKGNLIFCECELNHPIFDIQSIKIKILASLSQRGLYMQKHHVAYGLHVYYILNVSRFSDMIIRLFNELNIPIEMIYLKRKSSIQNWRATECELDEKNLKNYLQFNYTHLSHSDVDQVVSIVRENKFNFEFANMMADLLNKMKLDRIEIEDALYSLGQEDIAAAAKVVVNYFGFNEQNLSLPSNLDFNIIKKSIDELDRYIH

Foldseek 3Di:
DFDWDWDFDDPDFPDDDDDDDDQDDQQLDWDFPVCCVVPVLVLQVVVCVLLHVVFGWFWDWAWWWFADSVDTDIDIQVVCVVVVHRDGSVVVVVVCVVRVVGGGGTGFGDADPVQQKGWHTKIKTACSDPFWGIWIKTFIFHQDPDDPPDDPRGDGHGGGIIIITGGPDDDPSVVVSCVVVVNPVVVVVVCVCPPDPVVLQVCVLVDVVSLLVVLCVVLVLADSVNLVLLSVQCVVLVHGSVLSNQLSVLLSVLSVVVCVVDPDDDDDDLLLSVLSSQLSCVVVPHDPVSGDGDPDDDPVSNVVSNVVSVVVVD